Protein AF-A0A2G2VD76-F1 (afdb_monomer_lite)

Secondary structure (DSSP, 8-state):
--THHHHHHHHHHT--HHHHHHHHHHHHHHHHHHHHHHHHHHHHHHS-TT-HHHHHHHHHHHHHHHHHHHHHHHIIIIIHHHHTTSSSPPP--TTSHHHHHHHHHHHHHHHHHHHHHHHHHHHHHHHHHHHTTTS--HHHHHHTTT-EEEEEE---S---SHHHHHHEEEEEEEEE-S--SSPP---HHHHHHTT-EEEE-----HHHHHHHHHHHHHTT----EEEE-GGGHHHHHHHHHTT-SSSEEEE-HHHHS---

Radius of gyration: 26.1 Å; chains: 1; bounding box: 75×44×54 Å

pLDDT: mean 75.9, std 14.98, range [35.22, 96.19]

Organism: Capsicum baccatum (NCBI:txid33114)

InterPro domains:
  IPR013149 Alcohol dehydrogenase-like, C-terminal [PF00107] (139-217)
  IPR036291 NAD(P)-binding domain superfamily [SSF51735] (145-221)
  IPR047109 Cinnamyl alcohol dehydrogenase-like [PTHR42683] (135-256)

Foldseek 3Di:
DPPVVLVVLCVLQVDDSVVCVLLVLLVVLLVVLVVLLVVLVVVLVLPDPVPVVVSVVSVVLSVVLVVLSVVLVCLSPVVVVVLSDPPDDQDPDDPDNVVSVVVSSVVNNVSSVVSNVSSVVVVVVVVVVVVVVVPDDVVNLVSLFQPAQEDEDADQEDDACVSVLRNHHQQHEYEYAHHYPDDYDDDVPSCVVSVYYYYYDDDDDPVVVVVVVVVCVVVVPDADEDEDAPVCVVVVVVCVVVCNDRHYYDYPCVPHPDDD

Sequence (260 aa):
MKENGLKKLSELHSLQESELKFIIQPWEQIVECRRVLKWTYAYGFYLPEKEKAKKQFFEYLQGQAEADLERLHECAEKEFLDHLGFNKKLDYTEQGSYKNFVLFRIKLVGLTEVTGNYFDKITHSLFDLIEACLTIDDQVILAATSTLDGIIDTVSAEHPILPLFNILKPHGKLIMVGASAKPLELPVFPLLMGRKIMGGSIIGGMKETQEMLDFAAKHNITPEVEVISMDYVNTAMERLSKSDVKYRFVLDVGKTLKAN

Structure (mmCIF, N/CA/C/O backbone):
data_AF-A0A2G2VD76-F1
#
_entry.id   AF-A0A2G2VD76-F1
#
loop_
_atom_site.group_PDB
_atom_site.id
_atom_site.type_symbol
_atom_site.label_atom_id
_atom_site.label_alt_id
_atom_site.label_comp_id
_atom_site.label_asym_id
_atom_site.label_entity_id
_atom_site.label_seq_id
_atom_site.pdbx_PDB_ins_code
_atom_site.Cartn_x
_atom_site.Cartn_y
_atom_site.Cartn_z
_atom_site.occupancy
_atom_site.B_iso_or_equiv
_atom_site.auth_seq_id
_atom_site.auth_comp_id
_atom_site.auth_asym_id
_atom_site.auth_atom_id
_atom_site.pdbx_PDB_model_num
ATOM 1 N N . MET A 1 1 ? 19.181 7.467 -15.309 1.00 47.38 1 MET A N 1
ATOM 2 C CA . MET A 1 1 ? 19.697 7.782 -16.662 1.00 47.38 1 MET A CA 1
ATOM 3 C C . MET A 1 1 ? 19.297 6.649 -17.594 1.00 47.38 1 MET A C 1
ATOM 5 O O . MET A 1 1 ? 19.752 5.540 -17.381 1.00 47.38 1 MET A O 1
ATOM 9 N N . LYS A 1 2 ? 18.396 6.881 -18.557 1.00 43.88 2 LYS A N 1
ATOM 10 C CA . LYS A 1 2 ? 18.014 5.852 -19.549 1.00 43.88 2 LYS A CA 1
ATOM 11 C C . LYS A 1 2 ? 19.149 5.654 -20.568 1.00 43.88 2 LYS A C 1
ATOM 13 O O . LYS A 1 2 ? 19.911 6.594 -20.781 1.00 43.88 2 LYS A O 1
ATOM 18 N N . GLU A 1 3 ? 19.222 4.480 -21.199 1.00 51.38 3 GLU A N 1
ATOM 19 C CA . GLU A 1 3 ? 20.239 3.998 -22.169 1.00 51.38 3 GLU A CA 1
ATOM 20 C C . GLU A 1 3 ? 20.819 5.053 -23.138 1.00 51.38 3 GLU A C 1
ATOM 22 O O . GLU A 1 3 ? 22.002 5.013 -23.467 1.00 51.38 3 GLU A O 1
ATOM 27 N N . ASN A 1 4 ? 20.033 6.058 -23.536 1.00 50.75 4 ASN A N 1
ATOM 28 C CA . ASN A 1 4 ? 20.486 7.184 -24.363 1.00 50.75 4 ASN A CA 1
ATOM 29 C C . ASN A 1 4 ? 21.603 8.043 -23.731 1.00 50.75 4 ASN A C 1
ATOM 31 O O . ASN A 1 4 ? 22.384 8.654 -24.459 1.00 50.75 4 ASN A O 1
ATOM 35 N N . GLY A 1 5 ? 21.686 8.121 -22.399 1.00 54.38 5 GLY A N 1
ATOM 36 C CA . GLY A 1 5 ? 22.762 8.832 -21.697 1.00 54.38 5 GLY A CA 1
ATOM 37 C C . GLY A 1 5 ? 24.090 8.072 -21.731 1.00 54.38 5 GLY A C 1
ATOM 38 O O . GLY A 1 5 ? 25.140 8.683 -21.907 1.00 54.38 5 GLY A O 1
ATOM 39 N N . LEU A 1 6 ? 24.032 6.738 -21.643 1.00 56.97 6 LEU A N 1
ATOM 40 C CA . LEU A 1 6 ? 25.201 5.857 -21.739 1.00 56.97 6 LEU A CA 1
ATOM 41 C C . LEU A 1 6 ? 25.765 5.824 -23.156 1.00 56.97 6 LEU A C 1
ATOM 43 O O . LEU A 1 6 ? 26.978 5.882 -23.307 1.00 56.97 6 LEU A O 1
ATOM 47 N N . LYS A 1 7 ? 24.896 5.826 -24.176 1.00 57.69 7 LYS A N 1
ATOM 48 C CA . LYS A 1 7 ? 25.292 5.963 -25.587 1.00 57.69 7 LYS A CA 1
ATOM 49 C C . LYS A 1 7 ? 26.076 7.245 -25.840 1.00 57.69 7 LYS A C 1
ATOM 51 O O . LYS A 1 7 ? 27.191 7.187 -26.341 1.00 57.69 7 LYS A O 1
ATOM 56 N N . LYS A 1 8 ? 25.553 8.389 -25.384 1.00 57.72 8 LYS A N 1
ATOM 57 C CA . LYS A 1 8 ? 26.259 9.677 -25.484 1.00 57.72 8 LYS A CA 1
ATOM 58 C C . LYS A 1 8 ? 27.603 9.681 -24.753 1.00 57.72 8 LYS A C 1
ATOM 60 O O . LYS A 1 8 ? 28.553 10.247 -25.271 1.00 57.72 8 LYS A O 1
ATOM 65 N N . LEU A 1 9 ? 27.694 9.072 -23.569 1.00 58.25 9 LEU A N 1
ATOM 66 C CA . LEU A 1 9 ? 28.947 8.990 -22.804 1.00 58.25 9 LEU A CA 1
ATOM 67 C C . LEU A 1 9 ? 29.959 8.016 -23.433 1.00 58.25 9 LEU A C 1
ATOM 69 O O . LEU A 1 9 ? 31.152 8.307 -23.456 1.00 58.25 9 LEU A O 1
ATOM 73 N N . SER A 1 10 ? 29.493 6.895 -23.984 1.00 62.50 10 SER A N 1
ATOM 74 C CA . SER A 1 10 ? 30.312 5.927 -24.724 1.00 62.50 10 SER A CA 1
ATOM 75 C C . SER A 1 10 ? 30.893 6.554 -25.997 1.00 62.50 10 SER A C 1
ATOM 77 O O . SER A 1 10 ? 32.100 6.468 -26.227 1.00 62.50 10 SER A O 1
ATOM 79 N N . GLU A 1 11 ? 30.066 7.280 -26.758 1.00 61.59 11 GLU A N 1
ATOM 80 C CA . GLU A 1 11 ? 30.469 8.021 -27.961 1.00 61.59 11 GLU A CA 1
ATOM 81 C C . GLU A 1 11 ? 31.460 9.157 -27.653 1.00 61.59 11 GLU A C 1
ATOM 83 O O . GLU A 1 11 ? 32.409 9.362 -28.408 1.00 61.59 11 GLU A O 1
ATOM 88 N N . LEU A 1 12 ? 31.278 9.881 -26.541 1.00 57.12 12 LEU A N 1
ATOM 89 C CA . LEU A 1 12 ? 32.118 11.032 -26.181 1.00 57.12 12 LEU A CA 1
ATOM 90 C C . LEU A 1 12 ? 33.495 10.627 -25.617 1.00 57.12 12 LEU A C 1
ATOM 92 O O . LEU A 1 12 ? 34.452 11.388 -25.751 1.00 57.12 12 LEU A O 1
ATOM 96 N N . HIS A 1 13 ? 33.608 9.444 -24.998 1.00 56.50 13 HIS A N 1
ATOM 97 C CA . HIS A 1 13 ? 34.796 9.036 -24.231 1.00 56.50 13 HIS A CA 1
ATOM 98 C C . HIS A 1 13 ? 35.484 7.752 -24.725 1.00 56.50 13 HIS A C 1
ATOM 100 O O . HIS A 1 13 ? 36.475 7.340 -24.130 1.00 56.50 13 HIS A O 1
ATOM 106 N N . SER A 1 14 ? 35.021 7.142 -25.826 1.00 57.62 14 SER A N 1
ATOM 107 C CA . SER A 1 14 ? 35.607 5.916 -26.413 1.00 57.62 14 SER A CA 1
ATOM 108 C C . SER A 1 14 ? 35.665 4.710 -25.454 1.00 57.62 14 SER A C 1
ATOM 110 O O . SER A 1 14 ? 36.534 3.851 -25.585 1.00 57.62 14 SER A O 1
ATOM 112 N N . LEU A 1 15 ? 34.737 4.639 -24.493 1.00 61.47 15 LEU A N 1
ATOM 113 C CA . LEU A 1 15 ? 34.577 3.526 -23.545 1.00 61.47 15 LEU A CA 1
ATOM 114 C C . LEU A 1 15 ? 33.447 2.599 -24.011 1.00 61.47 15 LEU A C 1
ATOM 116 O O . LEU A 1 15 ? 32.449 3.081 -24.555 1.00 61.47 15 LEU A O 1
ATOM 120 N N . GLN A 1 16 ? 33.554 1.285 -23.785 1.00 61.50 16 GLN A N 1
ATOM 121 C CA . GLN A 1 16 ? 32.456 0.373 -24.133 1.00 61.50 16 GLN A CA 1
ATOM 122 C C . GLN A 1 16 ? 31.266 0.557 -23.180 1.00 61.50 16 GLN A C 1
ATOM 124 O O . GLN A 1 16 ? 31.436 0.713 -21.973 1.00 61.50 16 GLN A O 1
ATOM 129 N N . GLU A 1 17 ? 30.032 0.471 -23.693 1.00 59.41 17 GLU A N 1
ATOM 130 C CA . GLU A 1 17 ? 28.813 0.572 -22.868 1.00 59.41 17 GLU A CA 1
ATOM 131 C C . GLU A 1 17 ? 28.786 -0.439 -21.703 1.00 59.41 17 GLU A C 1
ATOM 133 O O . GLU A 1 17 ? 28.231 -0.155 -20.642 1.00 59.41 17 GLU A O 1
ATOM 138 N N . SER A 1 18 ? 29.416 -1.607 -21.873 1.00 62.72 18 SER A N 1
ATOM 139 C CA . SER A 1 18 ? 29.598 -2.634 -20.836 1.00 62.72 18 SER A CA 1
ATOM 140 C C . SER A 1 18 ? 30.407 -2.135 -19.635 1.00 62.72 18 SER A C 1
ATOM 142 O O . SER A 1 18 ? 30.108 -2.506 -18.499 1.00 62.72 18 SER A O 1
ATOM 144 N N . GLU A 1 19 ? 31.385 -1.261 -19.869 1.00 58.97 19 GLU A N 1
ATOM 145 C CA . GLU A 1 19 ? 32.256 -0.681 -18.848 1.00 58.97 19 GLU A CA 1
ATOM 146 C C . GLU A 1 19 ? 31.591 0.467 -18.095 1.00 58.97 19 GLU A C 1
ATOM 148 O O . GLU A 1 19 ? 32.062 0.813 -17.023 1.00 58.97 19 GLU A O 1
ATOM 153 N N . LEU A 1 20 ? 30.486 1.028 -18.597 1.00 62.84 20 LEU A N 1
ATOM 154 C CA . LEU A 1 20 ? 29.755 2.125 -17.951 1.00 62.84 20 LEU A CA 1
ATOM 155 C C . LEU A 1 20 ? 28.515 1.652 -17.172 1.00 62.84 20 LEU A C 1
ATOM 157 O O . LEU A 1 20 ? 27.912 2.423 -16.424 1.00 62.84 20 LEU A O 1
ATOM 161 N N . LYS A 1 21 ? 28.145 0.368 -17.279 1.00 67.25 21 LYS A N 1
ATOM 162 C CA . LYS A 1 21 ? 26.991 -0.202 -16.558 1.00 67.25 21 LYS A CA 1
ATOM 163 C C . LYS A 1 21 ? 27.102 -0.085 -15.037 1.00 67.25 21 LYS A C 1
ATOM 165 O O . LYS A 1 21 ? 26.078 0.075 -14.380 1.00 67.25 21 LYS A O 1
ATOM 170 N N . PHE A 1 22 ? 28.318 -0.099 -14.481 1.00 72.50 22 PHE A N 1
ATOM 171 C CA . PHE A 1 22 ? 28.526 0.030 -13.031 1.00 72.50 22 PHE A CA 1
ATOM 172 C C . PHE A 1 22 ? 28.106 1.397 -12.470 1.00 72.50 22 PHE A C 1
ATOM 174 O O . PHE A 1 22 ? 27.999 1.530 -11.260 1.00 72.50 22 PHE A O 1
ATOM 181 N N . ILE A 1 23 ? 27.879 2.401 -13.324 1.00 70.19 23 ILE A N 1
ATOM 182 C CA . ILE A 1 23 ? 27.462 3.752 -12.920 1.00 70.19 23 ILE A CA 1
ATOM 183 C C . ILE A 1 23 ? 25.939 3.828 -12.774 1.00 70.19 23 ILE A C 1
ATOM 185 O O . ILE A 1 23 ? 25.433 4.626 -11.995 1.00 70.19 23 ILE A O 1
ATOM 189 N N . ILE A 1 24 ? 25.189 2.972 -13.469 1.00 73.19 24 ILE A N 1
ATOM 190 C CA . ILE A 1 24 ? 23.720 2.985 -13.443 1.00 73.19 24 ILE A CA 1
ATOM 191 C C . ILE A 1 24 ? 23.203 2.605 -12.054 1.00 73.19 24 ILE A C 1
ATOM 193 O O . ILE A 1 24 ? 22.378 3.321 -11.491 1.00 73.19 24 ILE A O 1
ATOM 197 N N . GLN A 1 25 ? 23.741 1.519 -11.498 1.00 76.12 25 GLN A N 1
ATOM 198 C CA . GLN A 1 25 ? 23.319 0.959 -10.217 1.00 76.12 25 GLN A CA 1
ATOM 199 C C . GLN A 1 25 ? 23.453 1.961 -9.043 1.00 76.12 25 GLN A C 1
ATOM 201 O O . GLN A 1 25 ? 22.478 2.124 -8.316 1.00 76.12 25 GLN A O 1
ATOM 206 N N . PRO A 1 26 ? 24.569 2.702 -8.870 1.00 79.62 26 PRO A N 1
ATOM 207 C CA . PRO A 1 26 ? 24.669 3.784 -7.888 1.00 79.62 26 PRO A CA 1
ATOM 208 C C . PRO A 1 26 ? 23.583 4.857 -8.033 1.00 79.62 26 PRO A C 1
ATOM 210 O O . PRO A 1 26 ? 22.999 5.282 -7.041 1.00 79.62 26 PRO A O 1
ATOM 213 N N . TRP A 1 27 ? 23.276 5.291 -9.260 1.00 79.31 27 TRP A N 1
ATOM 214 C CA . TRP A 1 27 ? 22.249 6.312 -9.499 1.00 79.31 27 TRP A CA 1
ATOM 215 C C . TRP A 1 27 ? 20.834 5.801 -9.220 1.00 79.31 27 TRP A C 1
ATOM 217 O O . TRP A 1 27 ? 20.016 6.545 -8.679 1.00 79.31 27 TRP A O 1
ATOM 227 N N . GLU A 1 28 ? 20.537 4.549 -9.566 1.00 79.12 28 GLU A N 1
ATOM 228 C CA . GLU A 1 28 ? 19.278 3.891 -9.195 1.00 79.12 28 GLU A CA 1
ATOM 229 C C . GLU A 1 28 ? 19.158 3.772 -7.674 1.00 79.12 28 GLU A C 1
ATOM 231 O O . GLU A 1 28 ? 18.146 4.188 -7.110 1.00 79.12 28 GLU A O 1
ATOM 236 N N . GLN A 1 29 ? 20.229 3.339 -7.004 1.00 80.69 29 GLN A N 1
ATOM 237 C CA . GLN A 1 29 ? 20.286 3.261 -5.547 1.00 80.69 29 GLN A CA 1
ATOM 238 C C . GLN A 1 29 ? 20.058 4.631 -4.897 1.00 80.69 29 GLN A C 1
ATOM 240 O O . GLN A 1 29 ? 19.257 4.738 -3.973 1.00 80.69 29 GLN A O 1
ATOM 245 N N . ILE A 1 30 ? 20.687 5.701 -5.399 1.00 83.81 30 ILE A N 1
ATOM 246 C CA . ILE A 1 30 ? 20.471 7.067 -4.896 1.00 83.81 30 ILE A CA 1
ATOM 247 C C . ILE A 1 30 ? 18.995 7.459 -5.013 1.00 83.81 30 ILE A C 1
ATOM 249 O O . ILE A 1 30 ? 18.434 8.035 -4.079 1.00 83.81 30 ILE A O 1
ATOM 253 N N . VAL A 1 31 ? 18.351 7.167 -6.147 1.00 81.00 31 VAL A N 1
ATOM 254 C CA . VAL A 1 31 ? 16.931 7.486 -6.358 1.00 81.00 31 VAL A CA 1
ATOM 255 C C . VAL A 1 31 ? 16.048 6.739 -5.361 1.00 81.00 31 VAL A C 1
ATOM 257 O O . VAL A 1 31 ? 15.173 7.368 -4.758 1.00 81.00 31 VAL A O 1
ATOM 260 N N . GLU A 1 32 ? 16.288 5.446 -5.146 1.00 81.31 32 GLU A N 1
ATOM 261 C CA . GLU A 1 32 ? 15.524 4.653 -4.178 1.00 81.31 32 GLU A CA 1
ATOM 262 C C . GLU A 1 32 ? 15.770 5.115 -2.736 1.00 81.31 32 GLU A C 1
ATOM 264 O O . GLU A 1 32 ? 14.814 5.402 -2.014 1.00 81.31 32 GLU A O 1
ATOM 269 N N . CYS A 1 33 ? 17.020 5.352 -2.333 1.00 84.19 33 CYS A N 1
ATOM 270 C CA . CYS A 1 33 ? 17.347 5.912 -1.018 1.00 84.19 33 CYS A CA 1
ATOM 271 C C . CYS A 1 33 ? 16.676 7.282 -0.790 1.00 84.19 33 CYS A C 1
ATOM 273 O O . CYS A 1 33 ? 16.109 7.531 0.276 1.00 84.19 33 CYS A O 1
ATOM 275 N N . ARG A 1 34 ? 16.643 8.167 -1.803 1.00 86.75 34 ARG A N 1
ATOM 276 C CA . ARG A 1 34 ? 15.925 9.458 -1.721 1.00 86.75 34 ARG A CA 1
ATOM 277 C C . ARG A 1 34 ? 14.413 9.276 -1.581 1.00 86.75 34 ARG A C 1
ATOM 279 O O . ARG A 1 34 ? 13.765 10.123 -0.967 1.00 86.75 34 ARG A O 1
ATOM 286 N N . ARG A 1 35 ? 13.823 8.218 -2.148 1.00 81.38 35 ARG A N 1
ATOM 287 C CA . ARG A 1 35 ? 12.402 7.888 -1.931 1.00 81.38 35 ARG A CA 1
ATOM 288 C C . ARG A 1 35 ? 12.167 7.419 -0.502 1.00 81.38 35 ARG A C 1
ATOM 290 O O . ARG A 1 35 ? 11.251 7.936 0.129 1.00 81.38 35 ARG A O 1
ATOM 297 N N . VAL A 1 36 ? 13.003 6.521 0.015 1.00 82.56 36 VAL A N 1
ATOM 298 C CA . VAL A 1 36 ? 12.906 6.031 1.399 1.00 82.56 36 VAL A CA 1
ATOM 299 C C . VAL A 1 36 ? 13.030 7.186 2.395 1.00 82.56 36 VAL A C 1
ATOM 301 O O . VAL A 1 36 ? 12.171 7.315 3.262 1.00 82.56 36 VAL A O 1
ATOM 304 N N . LEU A 1 37 ? 13.995 8.100 2.217 1.00 83.44 37 LEU A N 1
ATOM 305 C CA . LEU A 1 37 ? 14.135 9.284 3.081 1.00 83.44 37 LEU A CA 1
ATOM 306 C C . LEU A 1 37 ? 12.867 10.143 3.139 1.00 83.44 37 LEU A C 1
ATOM 308 O O . LEU A 1 37 ? 12.494 10.640 4.197 1.00 83.44 37 LEU A O 1
ATOM 312 N N . LYS A 1 38 ? 12.147 10.318 2.024 1.00 82.00 38 LYS A N 1
ATOM 313 C CA . LYS A 1 38 ? 10.883 11.080 2.049 1.00 82.00 38 LYS A CA 1
ATOM 314 C C . LYS A 1 38 ? 9.870 10.461 3.013 1.00 82.00 38 LYS A C 1
ATOM 316 O O . LYS A 1 38 ? 9.163 11.191 3.706 1.00 82.00 38 LYS A O 1
ATOM 321 N N . TRP A 1 39 ? 9.831 9.133 3.086 1.00 77.69 39 TRP A N 1
ATOM 322 C CA . TRP A 1 39 ? 8.981 8.413 4.029 1.00 77.69 39 TRP A CA 1
ATOM 323 C C . TRP A 1 39 ? 9.513 8.483 5.464 1.00 77.69 39 TRP A C 1
ATOM 325 O O . TRP A 1 39 ? 8.707 8.608 6.386 1.00 77.69 39 TRP A O 1
ATOM 335 N N . THR A 1 40 ? 10.837 8.507 5.672 1.00 80.38 40 THR A N 1
ATOM 336 C CA . THR A 1 40 ? 11.416 8.702 7.014 1.00 80.38 40 THR A CA 1
ATOM 337 C C . THR A 1 40 ? 11.051 10.067 7.591 1.00 80.38 40 THR A C 1
ATOM 339 O O . THR A 1 40 ? 10.699 10.148 8.761 1.00 80.38 40 THR A O 1
ATOM 342 N N . TYR A 1 41 ? 11.033 11.130 6.783 1.00 77.81 41 TYR A N 1
ATOM 343 C CA . TYR A 1 41 ? 10.576 12.453 7.227 1.00 77.81 41 TYR A CA 1
ATOM 344 C C . TYR A 1 41 ? 9.111 12.464 7.662 1.00 77.81 41 TYR A C 1
ATOM 346 O O . TYR A 1 41 ? 8.782 13.044 8.698 1.00 77.81 41 TYR A O 1
ATOM 354 N N . ALA A 1 42 ? 8.235 11.811 6.893 1.00 73.81 42 ALA A N 1
ATOM 355 C CA . ALA A 1 42 ? 6.835 11.673 7.271 1.00 73.81 42 ALA A CA 1
ATOM 356 C C . ALA A 1 42 ? 6.712 10.923 8.608 1.00 73.81 42 ALA A C 1
ATOM 358 O O . ALA A 1 42 ? 6.062 11.410 9.526 1.00 73.81 42 ALA A O 1
ATOM 359 N N . TYR A 1 43 ? 7.406 9.795 8.759 1.00 74.69 43 TYR A N 1
ATOM 360 C CA . TYR A 1 43 ? 7.406 9.016 9.997 1.00 74.69 43 TYR A CA 1
ATOM 361 C C . TYR A 1 43 ? 7.978 9.796 11.200 1.00 74.69 43 TYR A C 1
ATOM 363 O O . TYR A 1 43 ? 7.365 9.828 12.266 1.00 74.69 43 TYR A O 1
ATOM 371 N N . GLY A 1 44 ? 9.102 10.496 11.015 1.00 75.31 44 GLY A N 1
ATOM 372 C CA . GLY A 1 44 ? 9.737 11.373 12.006 1.00 75.31 44 GLY A CA 1
ATOM 373 C C . GLY A 1 44 ? 8.825 12.486 12.514 1.00 75.31 44 GLY A C 1
ATOM 374 O O . GLY A 1 44 ? 8.816 12.795 13.706 1.00 75.31 44 GLY A O 1
ATOM 375 N N . PHE A 1 45 ? 8.016 13.060 11.622 1.00 74.12 45 PHE A N 1
ATOM 376 C CA . PHE A 1 45 ? 7.032 14.080 11.974 1.00 74.12 45 PHE A CA 1
ATOM 377 C C . PHE A 1 45 ? 5.903 13.529 12.860 1.00 74.12 45 PHE A C 1
ATOM 379 O O . PHE A 1 45 ? 5.445 14.224 13.766 1.00 74.12 45 PHE A O 1
ATOM 386 N N . TYR A 1 46 ? 5.482 12.281 12.636 1.00 63.50 46 TYR A N 1
ATOM 387 C CA . TYR A 1 46 ? 4.395 11.639 13.385 1.00 63.50 46 TYR A CA 1
ATOM 388 C C . TYR A 1 46 ? 4.846 10.915 14.667 1.00 63.50 46 TYR A C 1
ATOM 390 O O . TYR A 1 46 ? 4.000 10.417 15.411 1.00 63.50 46 TYR A O 1
ATOM 398 N N . LEU A 1 47 ? 6.149 10.877 14.967 1.00 68.75 47 LEU A N 1
ATOM 399 C CA . LEU A 1 47 ? 6.675 10.309 16.212 1.00 68.75 47 LEU A CA 1
ATOM 400 C C . LEU A 1 47 ? 6.182 11.115 17.439 1.00 68.75 47 LEU A C 1
ATOM 402 O O . LEU A 1 47 ? 6.420 12.326 17.509 1.00 68.75 47 LEU A O 1
ATOM 406 N N . PRO A 1 48 ? 5.532 10.477 18.437 1.00 68.12 48 PRO A N 1
ATOM 407 C CA . PRO A 1 48 ? 4.953 11.182 19.581 1.00 68.12 48 PRO A CA 1
ATOM 408 C C . PRO A 1 48 ? 5.992 11.953 20.411 1.00 68.12 48 PRO A C 1
ATOM 410 O O . PRO A 1 48 ? 7.009 11.396 20.819 1.00 68.12 48 PRO A O 1
ATOM 413 N N . GLU A 1 49 ? 5.704 13.208 20.778 1.00 65.56 49 GLU A N 1
ATOM 414 C CA . GLU A 1 49 ? 6.627 14.048 21.573 1.00 65.56 49 GLU A CA 1
ATOM 415 C C . GLU A 1 49 ? 6.948 13.487 22.968 1.00 65.56 49 GLU A C 1
ATOM 417 O O . GLU A 1 49 ? 7.994 13.787 23.546 1.00 65.56 49 GLU A O 1
ATOM 422 N N . LYS A 1 50 ? 6.062 12.639 23.501 1.00 63.44 50 LYS A N 1
ATOM 423 C CA . LYS A 1 50 ? 6.251 11.906 24.761 1.00 63.44 50 LYS A CA 1
ATOM 424 C C . LYS A 1 50 ? 7.403 10.890 24.702 1.00 63.44 50 LYS A C 1
ATOM 426 O O . LYS A 1 50 ? 7.980 10.572 25.736 1.00 63.44 50 LYS A O 1
ATOM 431 N N . GLU A 1 51 ? 7.791 10.432 23.510 1.00 62.41 51 GLU A N 1
ATOM 432 C CA . GLU A 1 51 ? 8.872 9.464 23.273 1.00 62.41 51 GLU A CA 1
ATOM 433 C C . GLU A 1 51 ? 10.169 10.166 22.820 1.00 62.41 51 GLU A C 1
ATOM 435 O O . GLU A 1 51 ? 10.792 9.784 21.827 1.00 62.41 51 GLU A O 1
ATOM 440 N N . LYS A 1 52 ? 10.606 11.199 23.560 1.00 68.06 52 LYS A N 1
ATOM 441 C CA . LYS A 1 52 ? 11.790 12.019 23.213 1.00 68.06 52 LYS A CA 1
ATOM 442 C C . LYS A 1 52 ? 13.032 11.204 22.845 1.00 68.06 52 LYS A C 1
ATOM 444 O O . LYS A 1 52 ? 13.682 11.529 21.859 1.00 68.06 52 LYS A O 1
ATOM 449 N N . ALA A 1 53 ? 13.344 10.148 23.598 1.00 59.56 53 ALA A N 1
ATOM 450 C CA . ALA A 1 53 ? 14.520 9.314 23.338 1.00 59.56 53 ALA A CA 1
ATOM 451 C C . ALA A 1 53 ? 14.433 8.576 21.990 1.00 59.56 53 ALA A C 1
ATOM 453 O O . ALA A 1 53 ? 15.419 8.491 21.262 1.00 59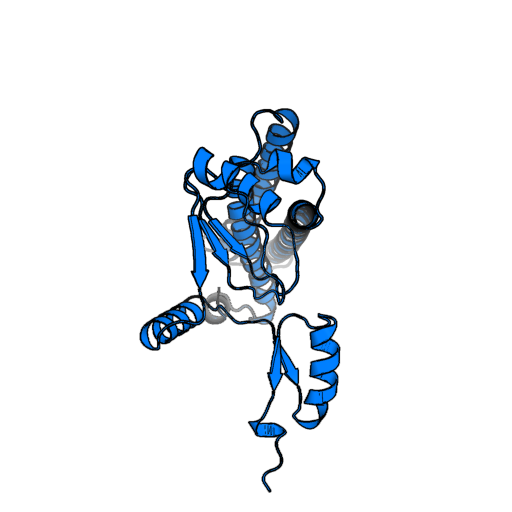.56 53 ALA A O 1
ATOM 454 N N . LYS A 1 54 ? 13.241 8.092 21.624 1.00 63.34 54 LYS A N 1
ATOM 455 C CA . LYS A 1 54 ? 12.998 7.400 20.353 1.00 63.34 54 LYS A CA 1
ATOM 456 C C . LYS A 1 54 ? 13.028 8.368 19.177 1.00 63.34 54 LYS A C 1
ATOM 458 O O . LYS A 1 54 ? 13.615 8.045 18.152 1.00 63.34 54 LYS A O 1
ATOM 463 N N . LYS A 1 55 ? 12.460 9.566 19.344 1.00 72.06 55 LYS A N 1
ATOM 464 C CA . LYS A 1 55 ? 12.531 10.636 18.342 1.00 72.06 55 LYS A CA 1
ATOM 465 C C . LYS A 1 55 ? 13.975 11.082 18.095 1.00 72.06 55 LYS A C 1
ATOM 467 O O . LYS A 1 55 ? 14.399 11.120 16.950 1.00 72.06 55 LYS A O 1
ATOM 472 N N . GLN A 1 56 ? 14.752 11.312 19.155 1.00 70.94 56 GLN A N 1
ATOM 473 C CA . GLN A 1 56 ? 16.174 11.666 19.044 1.00 70.94 56 GLN A CA 1
ATOM 474 C C . GLN A 1 56 ? 17.002 10.562 18.375 1.00 70.94 56 GLN A C 1
ATOM 476 O O . GLN A 1 56 ? 17.851 10.847 17.536 1.00 70.94 56 GLN A O 1
ATOM 481 N N . PHE A 1 57 ? 16.749 9.298 18.724 1.00 70.12 57 PHE A N 1
ATOM 482 C CA . PHE A 1 57 ? 17.420 8.166 18.089 1.00 70.12 57 PHE A CA 1
ATOM 483 C C . PHE A 1 57 ? 17.040 8.026 16.608 1.00 70.12 57 PHE A C 1
ATOM 485 O O . PHE A 1 57 ? 17.903 7.780 15.770 1.00 70.12 57 PHE A O 1
ATOM 492 N N . PHE A 1 58 ? 15.766 8.237 16.273 1.00 76.31 58 PHE A N 1
ATOM 493 C CA . PHE A 1 58 ? 15.291 8.228 14.894 1.00 76.31 58 PHE A CA 1
ATOM 494 C C . PHE A 1 58 ? 15.906 9.361 14.062 1.00 76.31 58 PHE A C 1
ATOM 496 O O . PHE A 1 58 ? 16.435 9.100 12.987 1.00 76.31 58 PHE A O 1
ATOM 503 N N . GLU A 1 59 ? 15.899 10.596 14.571 1.00 79.75 59 GLU A N 1
ATOM 504 C CA . GLU A 1 59 ? 16.531 11.754 13.922 1.00 79.75 59 GLU A CA 1
ATOM 505 C C . GLU A 1 59 ? 18.038 11.526 13.718 1.00 79.75 59 GLU A C 1
ATOM 507 O O . GLU A 1 59 ? 18.585 11.887 12.677 1.00 79.75 59 GLU A O 1
ATOM 512 N N . TYR A 1 60 ? 18.707 10.859 14.666 1.00 79.88 60 TYR A N 1
ATOM 513 C CA . TYR A 1 60 ? 20.106 10.455 14.516 1.00 79.88 60 TYR A CA 1
ATOM 514 C C . TYR A 1 60 ? 20.308 9.455 13.366 1.00 79.88 60 TYR A C 1
ATOM 516 O O . TYR A 1 60 ? 21.184 9.665 12.528 1.00 79.88 60 TYR A O 1
ATOM 524 N N . LEU A 1 61 ? 19.498 8.391 13.293 1.00 75.88 61 LEU A N 1
ATOM 525 C CA . LEU A 1 61 ? 19.568 7.406 12.204 1.00 75.88 61 LEU A CA 1
ATOM 526 C C . LEU A 1 61 ? 19.235 8.030 10.844 1.00 75.88 61 LEU A C 1
ATOM 528 O O . LEU A 1 61 ? 19.906 7.752 9.853 1.00 75.88 61 LEU A O 1
ATOM 532 N N . GLN A 1 62 ? 18.239 8.914 10.803 1.00 82.62 62 GLN A N 1
ATOM 533 C CA . GLN A 1 62 ? 17.886 9.665 9.606 1.00 82.62 62 GLN A CA 1
ATOM 534 C C . GLN A 1 62 ? 19.046 10.555 9.140 1.00 82.62 62 GLN A C 1
ATOM 536 O O . GLN A 1 62 ? 19.389 10.545 7.959 1.00 82.62 62 GLN A O 1
ATOM 541 N N . GLY A 1 63 ? 19.701 11.263 10.064 1.00 84.62 63 GLY A N 1
ATOM 542 C CA . GLY A 1 63 ? 20.874 12.079 9.750 1.00 84.62 63 GLY A CA 1
ATOM 543 C C . GLY A 1 63 ? 22.058 11.258 9.226 1.00 84.62 63 GLY A C 1
ATOM 544 O O . GLY A 1 63 ? 22.757 11.706 8.318 1.00 84.62 63 GLY A O 1
ATOM 545 N N . GLN A 1 64 ? 22.269 10.040 9.740 1.00 81.62 64 GLN A N 1
ATOM 546 C CA . GLN A 1 64 ? 23.274 9.115 9.194 1.00 81.62 64 GLN A CA 1
ATOM 547 C C . GLN A 1 64 ? 22.906 8.658 7.775 1.00 81.62 64 GLN A C 1
ATOM 549 O O . GLN A 1 64 ? 23.750 8.709 6.882 1.00 81.62 64 GLN A O 1
ATOM 554 N N . ALA A 1 65 ? 21.638 8.300 7.543 1.00 84.06 65 ALA A N 1
ATOM 555 C CA . ALA A 1 65 ? 21.140 7.899 6.226 1.00 84.06 65 ALA A CA 1
ATOM 556 C C . ALA A 1 65 ? 21.348 9.000 5.173 1.00 84.06 65 ALA A C 1
ATOM 558 O O . ALA A 1 65 ? 21.755 8.725 4.045 1.00 84.06 65 ALA A O 1
ATOM 559 N N . GLU A 1 66 ? 21.096 10.254 5.545 1.00 87.94 66 GLU A N 1
ATOM 560 C CA . GLU A 1 66 ? 21.315 11.419 4.686 1.00 87.94 66 GLU A CA 1
ATOM 561 C C . GLU A 1 66 ? 22.788 11.661 4.393 1.00 87.94 66 GLU A C 1
ATOM 563 O O . GLU A 1 66 ? 23.149 11.870 3.236 1.00 87.94 66 GLU A O 1
ATOM 568 N N . ALA A 1 67 ? 23.640 11.597 5.416 1.00 87.75 67 ALA A N 1
ATOM 569 C CA . ALA A 1 67 ? 25.074 11.783 5.247 1.00 87.75 67 ALA A CA 1
ATOM 570 C C . ALA A 1 67 ? 25.679 10.715 4.322 1.00 87.75 67 ALA A C 1
ATOM 572 O O . ALA A 1 67 ? 26.474 11.042 3.439 1.00 87.75 67 ALA A O 1
ATOM 573 N N . ASP A 1 68 ? 25.287 9.451 4.485 1.00 84.06 68 ASP A N 1
ATOM 574 C CA . ASP A 1 68 ? 25.788 8.349 3.660 1.00 84.06 68 ASP A CA 1
ATOM 575 C C . ASP A 1 68 ? 25.232 8.384 2.231 1.00 84.06 68 ASP A C 1
ATOM 577 O O . ASP A 1 68 ? 25.952 8.086 1.273 1.00 84.06 68 ASP A O 1
ATOM 581 N N . LEU A 1 69 ? 23.983 8.822 2.057 1.00 88.75 69 LEU A N 1
ATOM 582 C CA . LEU A 1 69 ? 23.414 9.057 0.734 1.00 88.75 69 LEU A CA 1
ATOM 583 C C . LEU A 1 69 ? 24.100 10.217 0.011 1.00 88.75 69 LEU A C 1
ATOM 585 O O . LEU A 1 69 ? 24.373 10.112 -1.185 1.00 88.75 69 LEU A O 1
ATOM 589 N N . GLU A 1 70 ? 24.392 11.311 0.712 1.00 90.12 70 GLU A N 1
ATOM 590 C CA . GLU A 1 70 ? 25.043 12.463 0.096 1.00 90.12 70 GLU A CA 1
ATOM 591 C C . GLU A 1 70 ? 26.500 12.147 -0.260 1.00 90.12 70 GLU A C 1
ATOM 593 O O . GLU A 1 70 ? 26.941 12.502 -1.345 1.00 90.12 70 GLU A O 1
ATOM 598 N N . ARG A 1 71 ? 27.213 11.356 0.554 1.00 87.19 71 ARG A N 1
ATOM 599 C CA . ARG A 1 71 ? 28.541 10.820 0.193 1.00 87.19 71 ARG A CA 1
ATOM 600 C C . ARG A 1 71 ? 28.504 9.969 -1.075 1.00 87.19 71 ARG A C 1
ATOM 602 O O . ARG A 1 71 ? 29.384 10.102 -1.926 1.00 87.19 71 ARG A O 1
ATOM 609 N N . LEU A 1 72 ? 27.505 9.093 -1.206 1.00 85.88 72 LEU A N 1
ATOM 610 C CA . LEU A 1 72 ? 27.316 8.293 -2.416 1.00 85.88 72 LEU A CA 1
ATOM 611 C C . LEU A 1 72 ? 27.009 9.191 -3.621 1.00 85.88 72 LEU A C 1
ATOM 613 O O . LEU A 1 72 ? 27.579 8.990 -4.690 1.00 85.88 72 LEU A O 1
ATOM 617 N N . HIS A 1 73 ? 26.154 10.197 -3.443 1.00 86.38 73 HIS A N 1
ATOM 618 C CA . HIS A 1 73 ? 25.793 11.140 -4.495 1.00 86.38 73 HIS A CA 1
ATOM 619 C C . HIS A 1 73 ? 26.980 11.999 -4.945 1.00 86.38 73 HIS A C 1
ATOM 621 O O . HIS A 1 73 ? 27.237 12.092 -6.141 1.00 86.38 73 HIS A O 1
ATOM 627 N N . GLU A 1 74 ? 27.761 12.546 -4.014 1.00 84.69 74 GLU A N 1
ATOM 628 C CA . GLU A 1 74 ? 28.968 13.311 -4.330 1.00 84.69 74 GLU A CA 1
ATOM 629 C C . GLU A 1 74 ? 30.012 12.457 -5.058 1.00 84.69 74 GLU A C 1
ATOM 631 O O . GLU A 1 74 ? 30.620 12.927 -6.021 1.00 84.69 74 GLU A O 1
ATOM 636 N N . CYS A 1 75 ? 30.188 11.194 -4.659 1.00 81.38 75 CYS A N 1
ATOM 637 C CA . CYS A 1 75 ? 31.067 10.263 -5.366 1.00 81.38 75 CYS A CA 1
ATOM 638 C C . CYS A 1 75 ? 30.530 9.944 -6.776 1.00 81.38 75 CYS A C 1
ATOM 640 O O . CYS A 1 75 ? 31.285 9.957 -7.746 1.00 81.38 75 CYS A O 1
ATOM 642 N N . ALA A 1 76 ? 29.221 9.723 -6.921 1.00 79.19 76 ALA A N 1
ATOM 643 C CA . ALA A 1 76 ? 28.587 9.418 -8.204 1.00 79.19 76 ALA A CA 1
ATOM 644 C C . ALA A 1 76 ? 28.524 10.615 -9.172 1.00 79.19 76 ALA A C 1
ATOM 646 O O . ALA A 1 76 ? 28.467 10.407 -10.384 1.00 79.19 76 ALA A O 1
ATOM 647 N N . GLU A 1 77 ? 28.516 11.847 -8.658 1.00 78.06 77 GLU A N 1
ATOM 648 C CA . GLU A 1 77 ? 28.400 13.075 -9.447 1.00 78.06 77 GLU A CA 1
ATOM 649 C C . GLU A 1 77 ? 29.755 13.768 -9.636 1.00 78.06 77 GLU A C 1
ATOM 651 O O . GLU A 1 77 ? 30.242 13.868 -10.760 1.00 78.06 77 GLU A O 1
ATOM 656 N N . LYS A 1 78 ? 30.395 14.228 -8.556 1.00 70.38 78 LYS A N 1
ATOM 657 C CA . LYS A 1 78 ? 31.600 15.071 -8.631 1.00 70.38 78 LYS A CA 1
ATOM 658 C C . LYS A 1 78 ? 32.832 14.261 -9.021 1.00 70.38 78 LYS A C 1
ATOM 660 O O . LYS A 1 78 ? 33.515 14.606 -9.980 1.00 70.38 78 LYS A O 1
ATOM 665 N N . GLU A 1 79 ? 33.077 13.145 -8.335 1.00 67.56 79 GLU A N 1
ATOM 666 C CA . GLU A 1 79 ? 34.256 12.312 -8.619 1.00 67.56 79 GLU A CA 1
ATOM 667 C C . GLU A 1 79 ? 34.143 11.618 -9.984 1.00 67.56 79 GLU A C 1
ATOM 669 O O . GLU A 1 79 ? 35.150 11.428 -10.666 1.00 67.56 79 GLU A O 1
ATOM 674 N N . PHE A 1 80 ? 32.922 11.302 -10.423 1.00 67.62 80 PHE A N 1
ATOM 675 C CA . PHE A 1 80 ? 32.664 10.783 -11.764 1.00 67.62 80 PHE A CA 1
ATOM 676 C C . PHE A 1 80 ? 32.977 11.813 -12.863 1.00 67.62 80 PHE A C 1
ATOM 678 O O . PHE A 1 80 ? 33.644 11.484 -13.846 1.00 67.62 80 PHE A O 1
ATOM 685 N N . LEU A 1 81 ? 32.552 13.070 -12.684 1.00 61.66 81 LEU A N 1
ATOM 686 C CA . LEU A 1 81 ? 32.843 14.167 -13.615 1.00 61.66 81 LEU A CA 1
ATOM 687 C C . LEU A 1 81 ? 34.343 14.496 -13.682 1.00 61.66 81 LEU A C 1
ATOM 689 O O . LEU A 1 81 ? 34.860 14.772 -14.768 1.00 61.66 81 LEU A O 1
ATOM 693 N N . ASP A 1 82 ? 35.055 14.394 -12.559 1.00 63.97 82 ASP A N 1
ATOM 694 C CA . ASP A 1 82 ? 36.508 14.584 -12.504 1.00 63.97 82 ASP A CA 1
ATOM 695 C C . ASP A 1 82 ? 37.268 13.493 -13.282 1.00 63.97 82 ASP A C 1
ATOM 697 O O . ASP A 1 82 ? 38.268 13.785 -13.943 1.00 63.97 82 ASP A O 1
ATOM 701 N N . HIS A 1 83 ? 36.768 12.250 -13.279 1.00 60.12 83 HIS A N 1
ATOM 702 C CA . HIS A 1 83 ? 37.364 11.134 -14.029 1.00 60.12 83 HIS A CA 1
ATOM 703 C C . HIS A 1 83 ? 37.017 11.140 -15.529 1.00 60.12 83 HIS A C 1
ATOM 705 O O . HIS A 1 83 ? 37.781 10.589 -16.322 1.00 60.12 83 HIS A O 1
ATOM 711 N N . LEU A 1 84 ? 35.920 11.788 -15.942 1.00 56.53 84 LEU A N 1
ATOM 712 C CA . LEU A 1 84 ? 35.551 11.969 -17.357 1.00 56.53 84 LEU A CA 1
ATOM 713 C C . LEU A 1 84 ? 36.323 13.101 -18.064 1.00 56.53 84 LEU A C 1
ATOM 715 O O . LEU A 1 84 ? 36.264 13.213 -19.288 1.00 56.53 84 LEU A O 1
ATOM 719 N N . GLY A 1 85 ? 37.100 13.901 -17.328 1.00 52.91 85 GLY A N 1
ATOM 720 C CA . GLY A 1 85 ? 38.135 14.754 -17.912 1.00 52.91 85 GLY A CA 1
ATOM 721 C C . GLY A 1 85 ? 37.642 16.056 -18.548 1.00 52.91 85 GLY A C 1
ATOM 722 O O . GLY A 1 85 ? 38.006 16.355 -19.683 1.00 52.91 85 GLY A O 1
ATOM 723 N N . PHE A 1 86 ? 36.933 16.907 -17.800 1.00 49.12 86 PHE A N 1
ATOM 724 C CA . PHE A 1 86 ? 36.773 18.316 -18.204 1.00 49.12 86 PHE A CA 1
ATOM 725 C C . PHE A 1 86 ? 38.046 19.167 -18.010 1.00 49.12 86 PHE A C 1
ATOM 727 O O . PHE A 1 86 ? 38.096 20.280 -18.522 1.00 49.12 86 PHE A O 1
ATOM 734 N N . ASN A 1 87 ? 39.092 18.664 -17.328 1.00 45.97 87 ASN A N 1
ATOM 735 C CA . ASN A 1 87 ? 40.303 19.457 -17.048 1.00 45.97 87 ASN A CA 1
ATOM 736 C C . ASN A 1 87 ? 41.671 18.793 -17.297 1.00 45.97 87 ASN A C 1
ATOM 738 O O . ASN A 1 87 ? 42.692 19.422 -17.017 1.00 45.97 87 ASN A O 1
ATOM 742 N N . LYS A 1 88 ? 41.760 17.581 -17.865 1.00 47.03 88 LYS A N 1
ATOM 743 C CA . LYS A 1 88 ? 43.027 17.065 -18.429 1.00 47.03 88 LYS A CA 1
ATOM 744 C C . LYS A 1 88 ? 42.799 15.822 -19.288 1.00 47.03 88 LYS A C 1
ATOM 746 O O . LYS A 1 88 ? 42.015 14.951 -18.935 1.00 47.03 88 LYS A O 1
ATOM 751 N N . LYS A 1 89 ? 43.516 15.763 -20.412 1.00 42.16 89 LYS A N 1
ATOM 752 C CA . LYS A 1 89 ? 43.556 14.645 -21.365 1.00 42.16 89 LYS A CA 1
ATOM 753 C C . LYS A 1 89 ? 43.916 13.348 -20.618 1.00 42.16 89 LYS A C 1
ATOM 755 O O . LYS A 1 89 ? 44.959 13.316 -19.969 1.00 42.16 89 LYS A O 1
ATOM 760 N N . LEU A 1 90 ? 43.065 12.320 -20.689 1.00 49.25 90 LEU A N 1
ATOM 761 C CA . LEU A 1 90 ? 43.337 10.991 -20.123 1.00 49.25 90 LEU A CA 1
ATOM 762 C C . LEU A 1 90 ? 44.592 10.398 -20.789 1.00 49.25 90 LEU A C 1
ATOM 764 O O . LEU A 1 90 ? 44.633 10.228 -22.008 1.00 49.25 90 LEU A O 1
ATOM 768 N N . ASP A 1 91 ? 45.624 10.142 -19.986 1.00 47.16 91 ASP A N 1
ATOM 769 C CA . ASP A 1 91 ? 46.882 9.513 -20.396 1.00 47.16 91 ASP A CA 1
ATOM 770 C C . ASP A 1 91 ? 46.796 8.006 -20.100 1.00 47.16 91 ASP A C 1
ATOM 772 O O . ASP A 1 91 ? 46.612 7.602 -18.950 1.00 47.16 91 ASP A O 1
ATOM 776 N N . TYR A 1 92 ? 46.886 7.174 -21.142 1.00 49.50 92 TYR A N 1
ATOM 777 C CA . TYR A 1 92 ? 46.725 5.713 -21.088 1.00 49.50 92 TYR A CA 1
ATOM 778 C C . TYR A 1 92 ? 48.015 4.970 -20.668 1.00 49.50 92 TYR A C 1
ATOM 780 O O . TYR A 1 92 ? 48.220 3.817 -21.040 1.00 49.50 92 TYR A O 1
ATOM 788 N N . THR A 1 93 ? 48.909 5.610 -19.910 1.00 50.62 93 THR A N 1
ATOM 789 C CA . THR A 1 93 ? 50.135 4.987 -19.378 1.00 50.62 93 THR A CA 1
ATOM 790 C C . THR A 1 93 ? 49.925 4.364 -17.983 1.00 50.62 93 THR A C 1
ATOM 792 O O . THR A 1 93 ? 49.161 4.861 -17.152 1.00 50.62 93 THR A O 1
ATOM 795 N N . GLU A 1 94 ? 50.611 3.243 -17.711 1.00 50.19 94 GLU A N 1
ATOM 796 C CA . GLU A 1 94 ? 50.373 2.307 -16.588 1.00 50.19 94 GLU A CA 1
ATOM 797 C C . GLU A 1 94 ? 50.531 2.861 -15.150 1.00 50.19 94 GLU A C 1
ATOM 799 O O . GLU A 1 94 ? 50.249 2.140 -14.194 1.00 50.19 94 GLU A O 1
ATOM 804 N N . GLN A 1 95 ? 50.949 4.112 -14.928 1.00 50.62 95 GLN A N 1
ATOM 805 C CA . GLN A 1 95 ? 51.359 4.568 -13.585 1.00 50.62 95 GLN A CA 1
ATOM 806 C C . GLN A 1 95 ? 50.438 5.572 -12.868 1.00 50.62 95 GLN A C 1
ATOM 808 O O . GLN A 1 95 ? 50.752 5.952 -11.742 1.00 50.62 95 GLN A O 1
ATOM 813 N N . GLY A 1 96 ? 49.267 5.945 -13.405 1.00 54.69 96 GLY A N 1
ATOM 814 C CA . GLY A 1 96 ? 48.377 6.858 -12.660 1.00 54.69 96 GLY A CA 1
ATOM 815 C C . GLY A 1 96 ? 46.891 6.827 -13.007 1.00 54.69 96 GLY A C 1
ATOM 816 O O . GLY A 1 96 ? 46.064 6.646 -12.117 1.00 54.69 96 GLY A O 1
ATOM 817 N N . SER A 1 97 ? 46.524 6.991 -14.280 1.00 55.62 97 SER A N 1
ATOM 818 C CA . SER A 1 97 ? 45.134 7.312 -14.646 1.00 55.62 97 SER A CA 1
ATOM 819 C C . SER A 1 97 ? 44.170 6.118 -14.541 1.00 55.62 97 SER A C 1
ATOM 821 O O . SER A 1 97 ? 43.118 6.231 -13.914 1.00 55.62 97 SER A O 1
ATOM 823 N N . TYR A 1 98 ? 44.562 4.936 -15.035 1.00 61.81 98 TYR A N 1
ATOM 824 C CA . TYR A 1 98 ? 43.737 3.720 -14.938 1.00 61.81 98 TYR A CA 1
ATOM 825 C C . TYR A 1 98 ? 43.614 3.201 -13.497 1.00 61.81 98 TYR A C 1
ATOM 827 O O . TYR A 1 98 ? 42.536 2.807 -13.060 1.00 61.81 98 TYR A O 1
ATOM 835 N N . LYS A 1 99 ? 44.699 3.262 -12.711 1.00 65.12 99 LYS A N 1
ATOM 836 C CA . LYS A 1 99 ? 44.681 2.873 -11.291 1.00 65.12 99 LYS A CA 1
ATOM 837 C C . LYS A 1 99 ? 43.726 3.755 -10.478 1.00 65.12 99 LYS A C 1
ATOM 839 O O . LYS A 1 99 ? 43.002 3.232 -9.636 1.00 65.12 99 LYS A O 1
ATOM 844 N N . ASN A 1 100 ? 43.679 5.057 -10.766 1.00 65.06 100 ASN A N 1
ATOM 845 C CA . ASN A 1 100 ? 42.733 5.982 -10.139 1.00 65.06 100 ASN A CA 1
ATOM 846 C C . ASN A 1 100 ? 41.282 5.666 -10.525 1.00 65.06 100 ASN A C 1
ATOM 848 O O . ASN A 1 100 ? 40.426 5.613 -9.648 1.00 65.06 100 ASN A O 1
ATOM 852 N N . PHE A 1 101 ? 41.024 5.339 -11.795 1.00 67.19 101 PHE A N 1
ATOM 853 C CA . PHE A 1 101 ? 39.699 4.908 -12.249 1.00 67.19 101 PHE A CA 1
ATOM 854 C C . PHE A 1 101 ? 39.241 3.593 -11.593 1.00 67.19 101 PHE A C 1
ATOM 856 O O . PHE A 1 101 ? 38.092 3.471 -11.168 1.00 67.19 101 PHE A O 1
ATOM 863 N N . VAL A 1 102 ? 40.141 2.616 -11.441 1.00 69.81 102 VAL A N 1
ATOM 864 C CA . VAL A 1 102 ? 39.846 1.357 -10.734 1.00 69.81 102 VAL A CA 1
ATOM 865 C C . VAL A 1 102 ? 39.563 1.609 -9.249 1.00 69.81 102 VAL A C 1
ATOM 867 O O . VAL A 1 102 ? 38.609 1.047 -8.711 1.00 69.81 102 VAL A O 1
ATOM 870 N N . LEU A 1 103 ? 40.333 2.481 -8.589 1.00 72.62 103 LEU A N 1
ATOM 871 C CA . LEU A 1 103 ? 40.088 2.878 -7.197 1.00 72.62 103 LEU A CA 1
ATOM 872 C C . LEU A 1 103 ? 38.745 3.599 -7.033 1.00 72.62 103 LEU A C 1
ATOM 874 O O . LEU A 1 103 ? 38.000 3.289 -6.104 1.00 72.62 103 LEU A O 1
ATOM 878 N N . PHE A 1 104 ? 38.412 4.507 -7.951 1.00 78.19 104 PHE A N 1
ATOM 879 C CA . PHE A 1 104 ? 37.110 5.168 -8.010 1.00 78.19 104 PHE A CA 1
ATOM 880 C C . PHE A 1 104 ? 35.974 4.152 -8.154 1.00 78.19 104 PHE A C 1
ATOM 882 O O . PHE A 1 104 ? 35.017 4.185 -7.385 1.00 78.19 104 PHE A O 1
ATOM 889 N N . ARG A 1 105 ? 36.103 3.191 -9.076 1.00 77.06 105 ARG A N 1
ATOM 890 C CA . ARG A 1 105 ? 35.102 2.136 -9.272 1.00 77.06 105 ARG A CA 1
ATOM 891 C C . ARG A 1 105 ? 34.890 1.306 -8.005 1.00 77.06 105 ARG A C 1
ATOM 893 O O . ARG A 1 105 ? 33.746 1.071 -7.630 1.00 77.06 105 ARG A O 1
ATOM 900 N N . ILE A 1 106 ? 35.967 0.881 -7.338 1.00 79.19 106 ILE A N 1
ATOM 901 C CA . ILE A 1 106 ? 35.883 0.123 -6.077 1.00 79.19 106 ILE A CA 1
ATOM 902 C C . ILE A 1 106 ? 35.186 0.957 -4.997 1.00 79.19 106 ILE A C 1
ATOM 904 O O . ILE A 1 106 ? 34.302 0.453 -4.308 1.00 79.19 106 ILE A O 1
ATOM 908 N N . LYS A 1 107 ? 35.543 2.240 -4.881 1.00 82.62 107 LYS A N 1
ATOM 909 C CA . LYS A 1 107 ? 34.937 3.167 -3.922 1.00 82.62 107 LYS A CA 1
ATOM 910 C C . LYS A 1 107 ? 33.444 3.374 -4.186 1.00 82.62 107 LYS A C 1
ATOM 912 O O . LYS A 1 107 ? 32.656 3.275 -3.252 1.00 82.62 107 LYS A O 1
ATOM 917 N N . LEU A 1 108 ? 33.052 3.618 -5.437 1.00 80.88 108 LEU A N 1
ATOM 918 C CA . LEU A 1 108 ? 31.660 3.855 -5.819 1.00 80.88 108 LEU A CA 1
ATOM 919 C C . LEU A 1 108 ? 30.792 2.617 -5.572 1.00 80.88 108 LEU A C 1
ATOM 921 O O . LEU A 1 108 ? 29.711 2.728 -4.999 1.00 80.88 108 LEU A O 1
ATOM 925 N N . VAL A 1 109 ? 31.280 1.433 -5.955 1.00 81.88 109 VAL A N 1
ATOM 926 C CA . VAL A 1 109 ? 30.576 0.164 -5.711 1.00 81.88 109 VAL A CA 1
ATOM 927 C C . VAL A 1 109 ? 30.463 -0.110 -4.210 1.00 81.88 109 VAL A C 1
ATOM 929 O O . VAL A 1 109 ? 29.370 -0.407 -3.738 1.00 81.88 109 VAL A O 1
ATOM 932 N N . GLY A 1 110 ? 31.548 0.072 -3.451 1.00 84.38 110 GLY A N 1
ATOM 933 C CA . GLY A 1 110 ? 31.539 -0.119 -2.000 1.00 84.38 110 GLY A CA 1
ATOM 934 C C . GLY A 1 110 ? 30.576 0.829 -1.279 1.00 84.38 110 GLY A C 1
ATOM 935 O O . GLY A 1 110 ? 29.810 0.389 -0.428 1.00 84.38 110 GLY A O 1
ATOM 936 N N . LEU A 1 111 ? 30.551 2.114 -1.651 1.00 83.38 111 LEU A N 1
ATOM 937 C CA . LEU A 1 111 ? 29.582 3.074 -1.110 1.00 83.38 111 LEU A CA 1
ATOM 938 C C . LEU A 1 111 ? 28.147 2.703 -1.490 1.00 83.38 111 LEU A C 1
ATOM 940 O O . LEU A 1 111 ? 27.257 2.793 -0.654 1.00 83.38 111 LEU A O 1
ATOM 944 N N . THR A 1 112 ? 27.921 2.246 -2.722 1.00 84.75 112 THR A N 1
ATOM 945 C CA . THR A 1 112 ? 26.588 1.819 -3.176 1.00 84.75 112 THR A CA 1
ATOM 946 C C . THR A 1 112 ? 26.073 0.650 -2.342 1.00 84.75 112 THR A C 1
ATOM 948 O O . THR A 1 112 ? 24.927 0.673 -1.902 1.00 84.75 112 THR A O 1
ATOM 951 N N . GLU A 1 113 ? 26.922 -0.344 -2.079 1.00 85.44 113 GLU A N 1
ATOM 952 C CA . GLU A 1 113 ? 26.570 -1.513 -1.273 1.00 85.44 113 GLU A CA 1
ATOM 953 C C . GLU A 1 113 ? 26.322 -1.147 0.197 1.00 85.44 113 GLU A C 1
ATOM 955 O O . GLU A 1 113 ? 25.328 -1.574 0.782 1.00 85.44 113 GLU A O 1
ATOM 960 N N . VAL A 1 114 ? 27.187 -0.325 0.799 1.00 84.62 114 VAL A N 1
ATOM 961 C CA . VAL A 1 114 ? 27.025 0.110 2.196 1.00 84.62 114 VAL A CA 1
ATOM 962 C C . VAL A 1 114 ? 25.753 0.940 2.367 1.00 84.62 114 VAL A C 1
ATOM 964 O O . VAL A 1 114 ? 24.956 0.645 3.259 1.00 84.62 114 VAL A O 1
ATOM 967 N N . THR A 1 115 ? 25.530 1.929 1.498 1.00 83.12 115 THR A N 1
ATOM 968 C CA . THR A 1 115 ? 24.330 2.772 1.536 1.00 83.12 115 THR A CA 1
ATOM 969 C C . THR A 1 115 ? 23.079 1.939 1.265 1.00 83.12 115 THR A C 1
ATOM 971 O O . THR A 1 115 ? 22.106 2.069 2.001 1.00 83.12 115 THR A O 1
ATOM 974 N N . GLY A 1 116 ? 23.103 1.028 0.287 1.00 83.00 116 GLY A N 1
ATOM 975 C CA . GLY A 1 116 ? 21.986 0.116 0.024 1.00 83.00 116 GLY A CA 1
ATOM 976 C C . GLY A 1 116 ? 21.634 -0.742 1.236 1.00 83.00 116 GLY A C 1
ATOM 977 O O . GLY A 1 116 ? 20.514 -0.671 1.731 1.00 83.00 116 GLY A O 1
ATOM 978 N N . ASN A 1 117 ? 22.618 -1.438 1.811 1.00 84.56 117 ASN A N 1
ATOM 979 C CA . ASN A 1 117 ? 22.423 -2.280 2.994 1.00 84.56 117 ASN A CA 1
ATOM 980 C C . ASN A 1 117 ? 21.912 -1.497 4.216 1.00 84.56 117 ASN A C 1
ATOM 982 O O . ASN A 1 117 ? 21.151 -2.029 5.029 1.00 84.56 117 ASN A O 1
ATOM 986 N N . TYR A 1 118 ? 22.356 -0.250 4.393 1.00 82.25 118 TYR A N 1
ATOM 987 C CA . TYR A 1 118 ? 21.890 0.606 5.483 1.00 82.25 118 TYR A CA 1
ATOM 988 C C . TYR A 1 118 ? 20.422 1.003 5.293 1.00 82.25 118 TYR A C 1
ATOM 990 O O . TYR A 1 118 ? 19.616 0.874 6.219 1.00 82.25 118 TYR A O 1
ATOM 998 N N . PHE A 1 119 ? 20.059 1.414 4.077 1.00 83.81 119 PHE A N 1
ATOM 999 C CA . PHE A 1 119 ? 18.685 1.750 3.728 1.00 83.81 119 PHE A CA 1
ATOM 1000 C C . PHE A 1 119 ? 17.760 0.535 3.778 1.00 83.81 119 PHE A C 1
ATOM 1002 O O . PHE A 1 119 ? 16.664 0.664 4.311 1.00 83.81 119 PHE A O 1
ATOM 1009 N N . ASP A 1 120 ? 18.193 -0.648 3.349 1.00 81.12 120 ASP A N 1
ATOM 1010 C CA . ASP A 1 120 ? 17.399 -1.879 3.451 1.00 81.12 120 ASP A CA 1
ATOM 1011 C C . ASP A 1 120 ? 17.086 -2.227 4.908 1.00 81.12 120 ASP A C 1
ATOM 1013 O O . ASP A 1 120 ? 15.943 -2.532 5.241 1.00 81.12 120 ASP A O 1
ATOM 1017 N N . LYS A 1 121 ? 18.061 -2.089 5.816 1.00 79.50 121 LYS A N 1
ATOM 1018 C CA . LYS A 1 121 ? 17.838 -2.289 7.259 1.00 79.50 121 LYS A CA 1
ATOM 1019 C C . LYS A 1 121 ? 16.858 -1.277 7.847 1.00 79.50 121 LYS A C 1
ATOM 1021 O O . LYS A 1 121 ? 16.020 -1.657 8.666 1.00 79.50 121 LYS A O 1
ATOM 1026 N N . ILE A 1 122 ? 16.945 -0.008 7.443 1.00 74.38 122 ILE A N 1
ATOM 1027 C CA . ILE A 1 122 ? 15.983 1.031 7.845 1.00 74.38 122 ILE A CA 1
ATOM 1028 C C . ILE A 1 122 ? 14.594 0.711 7.294 1.00 74.38 122 ILE A C 1
ATOM 1030 O O . ILE A 1 122 ? 13.611 0.833 8.017 1.00 74.38 122 ILE A O 1
ATOM 1034 N N . THR A 1 123 ? 14.515 0.276 6.039 1.00 72.88 123 THR A N 1
ATOM 1035 C CA . THR A 1 123 ? 13.257 -0.033 5.356 1.00 72.88 123 THR A CA 1
ATOM 1036 C C . THR A 1 123 ? 12.590 -1.239 5.998 1.00 72.88 123 THR A C 1
ATOM 1038 O O . THR A 1 123 ? 11.418 -1.147 6.329 1.00 72.88 123 THR A O 1
ATOM 1041 N N . HIS A 1 124 ? 13.338 -2.305 6.290 1.00 71.25 124 HIS A N 1
ATOM 1042 C CA . HIS A 1 124 ? 12.852 -3.442 7.072 1.00 71.25 124 HIS A CA 1
ATOM 1043 C C . HIS A 1 124 ? 12.421 -3.030 8.477 1.00 71.25 124 HIS A C 1
ATOM 1045 O O . HIS A 1 124 ? 11.317 -3.353 8.873 1.00 71.25 124 HIS A O 1
ATOM 1051 N N . SER A 1 125 ? 13.213 -2.231 9.195 1.00 63.12 125 SER A N 1
ATOM 1052 C CA . SER A 1 125 ? 12.826 -1.771 10.537 1.00 63.12 125 SER A CA 1
ATOM 1053 C C . SER A 1 125 ? 11.568 -0.894 10.519 1.00 63.12 125 SER A C 1
ATOM 1055 O O . SER A 1 125 ? 10.776 -0.940 11.452 1.00 63.12 125 SER A O 1
ATOM 1057 N N . LEU A 1 126 ? 11.370 -0.084 9.473 1.00 60.91 126 LEU A N 1
ATOM 1058 C CA . LEU A 1 126 ? 10.150 0.700 9.263 1.00 60.91 126 LEU A CA 1
ATOM 1059 C C . LEU A 1 126 ? 8.974 -0.196 8.874 1.00 60.91 126 LEU A C 1
ATOM 1061 O O . LEU A 1 126 ? 7.882 0.002 9.394 1.00 60.91 126 LEU A O 1
ATOM 1065 N N . PHE A 1 127 ? 9.193 -1.170 7.991 1.00 57.12 127 PHE A N 1
ATOM 1066 C CA . PHE A 1 127 ? 8.180 -2.139 7.583 1.00 57.12 127 PHE A CA 1
ATOM 1067 C C . PHE A 1 127 ? 7.742 -3.009 8.749 1.00 57.12 127 PHE A C 1
ATOM 1069 O O . PHE A 1 127 ? 6.548 -3.097 8.965 1.00 57.12 127 PHE A O 1
ATOM 1076 N N . ASP A 1 128 ? 8.659 -3.543 9.552 1.00 52.22 128 ASP A N 1
ATOM 1077 C CA . ASP A 1 128 ? 8.355 -4.330 10.750 1.00 52.22 128 ASP A CA 1
ATOM 1078 C C . ASP A 1 128 ? 7.545 -3.504 11.759 1.00 52.22 128 ASP A C 1
ATOM 1080 O O . ASP A 1 128 ? 6.671 -4.022 12.443 1.00 52.22 128 ASP A O 1
ATOM 1084 N N . LEU A 1 129 ? 7.790 -2.194 11.837 1.00 47.94 129 LEU A N 1
ATOM 1085 C CA . LEU A 1 129 ? 7.071 -1.284 12.728 1.00 47.94 129 LEU A CA 1
ATOM 1086 C C . LEU A 1 129 ? 5.686 -0.902 12.171 1.00 47.94 129 LEU A C 1
ATOM 1088 O O . LEU A 1 129 ? 4.752 -0.686 12.941 1.00 47.94 129 LEU A O 1
ATOM 1092 N N . ILE A 1 130 ? 5.529 -0.879 10.844 1.00 46.94 130 ILE A N 1
ATOM 1093 C CA . ILE A 1 130 ? 4.244 -0.741 10.139 1.00 46.94 130 ILE A CA 1
ATOM 1094 C C . ILE A 1 130 ? 3.453 -2.063 10.162 1.00 46.94 130 ILE A C 1
ATOM 1096 O O . ILE A 1 130 ? 2.237 -2.049 10.318 1.00 46.94 130 ILE A O 1
ATOM 1100 N N . GLU A 1 131 ? 4.111 -3.213 10.065 1.00 38.62 131 GLU A N 1
ATOM 1101 C CA . GLU A 1 131 ? 3.516 -4.549 10.135 1.00 38.62 131 GLU A CA 1
ATOM 1102 C C . GLU A 1 131 ? 3.130 -4.889 11.578 1.00 38.62 131 GLU A C 1
ATOM 1104 O O . GLU A 1 131 ? 2.046 -5.417 11.816 1.00 38.62 131 GLU A O 1
ATOM 1109 N N . ALA A 1 132 ? 3.906 -4.424 12.561 1.00 35.25 132 ALA A N 1
ATOM 1110 C CA . ALA A 1 132 ? 3.489 -4.378 13.960 1.00 35.25 132 ALA A CA 1
ATOM 1111 C C . ALA A 1 132 ? 2.261 -3.473 14.186 1.00 35.25 132 ALA A C 1
ATOM 1113 O O . ALA A 1 132 ? 1.536 -3.676 15.154 1.00 35.25 132 ALA A O 1
ATOM 1114 N N . CYS A 1 133 ? 1.977 -2.504 13.300 1.00 37.19 133 CYS A N 1
ATOM 1115 C CA . CYS A 1 133 ? 0.699 -1.777 13.305 1.00 37.19 133 CYS A CA 1
ATOM 1116 C C . CYS A 1 133 ? -0.454 -2.585 12.678 1.00 37.19 133 CYS A C 1
ATOM 1118 O O . CYS A 1 133 ? -1.615 -2.253 12.920 1.00 37.19 133 CYS A O 1
ATOM 1120 N N . LEU A 1 134 ? -0.164 -3.625 11.887 1.00 40.25 134 LEU A N 1
ATOM 1121 C CA . LEU A 1 134 ? -1.150 -4.543 11.298 1.00 40.25 134 LEU A CA 1
ATOM 1122 C C . LEU A 1 134 ? -1.456 -5.734 12.221 1.00 40.25 134 LEU A C 1
ATOM 1124 O O . LEU A 1 134 ? -2.570 -6.260 12.189 1.00 40.25 134 LEU A O 1
ATOM 1128 N N . THR A 1 135 ? -0.527 -6.126 13.097 1.00 35.22 135 THR A N 1
ATOM 1129 C CA . THR A 1 135 ? -0.811 -7.031 14.217 1.00 35.22 135 THR A CA 1
ATOM 1130 C C . THR A 1 135 ? -1.344 -6.231 15.398 1.00 35.22 135 THR A C 1
ATOM 1132 O O . THR A 1 135 ? -0.607 -5.508 16.053 1.00 35.22 135 THR A O 1
ATOM 1135 N N . ILE A 1 136 ? -2.645 -6.353 15.644 1.00 43.91 136 ILE A N 1
ATOM 1136 C CA . ILE A 1 136 ? -3.400 -5.742 16.743 1.00 43.91 136 ILE A CA 1
ATOM 1137 C C . ILE A 1 136 ? -2.670 -5.957 18.085 1.00 43.91 136 ILE A C 1
ATOM 1139 O O . ILE A 1 136 ? -2.826 -6.994 18.722 1.00 43.91 136 ILE A O 1
ATOM 1143 N N . ASP A 1 137 ? -1.880 -4.971 18.507 1.00 43.12 137 ASP A N 1
ATOM 1144 C CA . ASP A 1 137 ? -1.356 -4.839 19.865 1.00 43.12 137 ASP A CA 1
ATOM 1145 C C . ASP A 1 137 ? -1.968 -3.562 20.453 1.00 43.12 137 ASP A C 1
ATOM 1147 O O . ASP A 1 137 ? -1.866 -2.472 19.872 1.00 43.12 137 ASP A O 1
ATOM 1151 N N . ASP A 1 138 ? -2.661 -3.690 21.585 1.00 45.84 138 ASP A N 1
ATOM 1152 C CA . ASP A 1 138 ? -3.449 -2.617 22.205 1.00 45.84 138 ASP A CA 1
ATOM 1153 C C . ASP A 1 138 ? -2.610 -1.345 22.442 1.00 45.84 138 ASP A C 1
ATOM 1155 O O . ASP A 1 138 ? -3.128 -0.224 22.419 1.00 45.84 138 ASP A O 1
ATOM 1159 N N . GLN A 1 139 ? -1.288 -1.493 22.590 1.00 46.06 139 GLN A N 1
ATOM 1160 C CA . GLN A 1 139 ? -0.349 -0.385 22.771 1.00 46.06 139 GLN A CA 1
ATOM 1161 C C . GLN A 1 139 ? -0.161 0.480 21.514 1.00 46.06 139 GLN A C 1
ATOM 1163 O O . GLN A 1 139 ? -0.009 1.701 21.633 1.00 46.06 139 GLN A O 1
ATOM 1168 N N . VAL A 1 140 ? -0.218 -0.106 20.314 1.00 48.44 140 VAL A N 1
ATOM 1169 C CA . VAL A 1 140 ? -0.067 0.626 19.044 1.00 48.44 140 VAL A CA 1
ATOM 1170 C C . VAL A 1 140 ? -1.347 1.390 18.704 1.00 48.44 140 VAL A C 1
ATOM 1172 O O . VAL A 1 140 ? -1.278 2.547 18.290 1.00 48.44 140 VAL A O 1
ATOM 1175 N N . ILE A 1 141 ? -2.519 0.810 18.980 1.00 47.41 141 ILE A N 1
ATOM 1176 C CA . ILE A 1 141 ? -3.823 1.483 18.819 1.00 47.41 141 ILE A CA 1
ATOM 1177 C C . ILE A 1 141 ? -3.918 2.707 19.749 1.00 47.41 141 ILE A C 1
ATOM 1179 O O . ILE A 1 141 ? -4.381 3.779 19.345 1.00 47.41 141 ILE A O 1
ATOM 1183 N N . LEU A 1 142 ? -3.404 2.591 20.978 1.00 47.03 142 LEU A N 1
ATOM 1184 C CA . LEU A 1 142 ? -3.283 3.708 21.922 1.00 47.03 142 LEU A CA 1
ATOM 1185 C C . LEU A 1 142 ? -2.297 4.788 21.442 1.00 47.03 142 LEU A C 1
ATOM 1187 O O . LEU A 1 142 ? -2.556 5.979 21.623 1.00 47.03 142 LEU A O 1
ATOM 1191 N N . ALA A 1 143 ? -1.184 4.407 20.809 1.00 51.97 143 ALA A N 1
ATOM 1192 C CA . ALA A 1 143 ? -0.206 5.355 20.269 1.00 51.97 143 ALA A CA 1
ATOM 1193 C C . ALA A 1 143 ? -0.688 6.065 18.988 1.00 51.97 143 ALA A C 1
ATOM 1195 O O . ALA A 1 143 ? -0.407 7.250 18.815 1.00 51.97 143 ALA A O 1
ATOM 1196 N N . ALA A 1 144 ? -1.453 5.376 18.138 1.00 56.62 144 ALA A N 1
ATOM 1197 C CA . ALA A 1 144 ? -1.997 5.892 16.881 1.00 56.62 144 ALA A CA 1
ATOM 1198 C C . ALA A 1 144 ? -3.343 6.627 17.040 1.00 56.62 144 ALA A C 1
ATOM 1200 O O . ALA A 1 144 ? -3.947 7.037 16.045 1.00 56.62 144 ALA A O 1
ATOM 1201 N N . THR A 1 145 ? -3.828 6.812 18.274 1.00 67.88 145 THR A N 1
ATOM 1202 C CA . THR A 1 145 ? -5.108 7.479 18.551 1.00 67.88 145 THR A CA 1
ATOM 1203 C C . THR A 1 145 ? -5.133 8.890 17.951 1.00 67.88 145 THR A C 1
ATOM 1205 O O . THR A 1 145 ? -4.279 9.720 18.251 1.00 67.88 145 THR A O 1
ATOM 1208 N N . SER A 1 146 ? -6.153 9.188 17.142 1.00 70.75 146 SER A N 1
ATOM 1209 C CA . SER A 1 146 ? -6.352 10.491 16.488 1.00 70.75 146 SER A CA 1
ATOM 1210 C C . SER A 1 146 ? -5.199 10.975 15.595 1.00 70.75 146 SER A C 1
ATOM 1212 O O . SER A 1 146 ? -4.876 12.161 15.588 1.00 70.75 146 SER A O 1
ATOM 1214 N N . THR A 1 147 ? -4.604 10.083 14.804 1.00 74.56 147 THR A N 1
ATOM 1215 C CA . THR A 1 147 ? -3.492 10.410 13.890 1.00 74.56 147 THR A CA 1
ATOM 1216 C C . THR A 1 147 ? -3.880 10.406 12.410 1.00 74.56 147 THR A C 1
ATOM 1218 O O . THR A 1 147 ? -3.300 11.163 11.631 1.00 74.56 147 THR A O 1
ATOM 1221 N N . LEU A 1 148 ? -4.892 9.631 12.012 1.00 77.75 148 LEU A N 1
ATOM 1222 C CA . LEU A 1 148 ? -5.260 9.458 10.604 1.00 77.75 148 LEU A CA 1
ATOM 1223 C C . LEU A 1 148 ? -6.403 10.384 10.176 1.00 77.75 148 LEU A C 1
ATOM 1225 O O . LEU A 1 148 ? -7.428 10.476 10.849 1.00 77.75 148 LEU A O 1
ATOM 1229 N N . ASP A 1 149 ? -6.255 11.045 9.028 1.00 80.50 149 ASP A N 1
ATOM 1230 C CA . ASP A 1 149 ? -7.316 11.868 8.424 1.00 80.50 149 ASP A CA 1
ATOM 1231 C C . ASP A 1 149 ? -8.379 11.010 7.714 1.00 80.50 149 ASP A C 1
ATOM 1233 O O . ASP A 1 149 ? -9.546 11.397 7.611 1.00 80.50 149 ASP A O 1
ATOM 1237 N N . GLY A 1 150 ? -8.003 9.815 7.257 1.00 80.38 150 GLY A N 1
ATOM 1238 C CA . GLY A 1 150 ? -8.933 8.864 6.671 1.00 80.38 150 GLY A CA 1
ATOM 1239 C C . GLY A 1 150 ? -8.390 7.443 6.615 1.00 80.38 150 GLY A C 1
ATOM 1240 O O . GLY A 1 150 ? -7.182 7.228 6.657 1.00 80.38 150 GLY A O 1
ATOM 1241 N N . ILE A 1 151 ? -9.307 6.483 6.537 1.00 84.75 151 ILE A N 1
ATOM 1242 C CA . ILE A 1 151 ? -9.043 5.046 6.444 1.00 84.75 151 ILE A CA 1
ATOM 1243 C C . ILE A 1 151 ? -9.899 4.486 5.310 1.00 84.75 151 ILE A C 1
ATOM 1245 O O . ILE A 1 151 ? -11.089 4.799 5.226 1.00 84.75 151 ILE A O 1
ATOM 1249 N N . ILE A 1 152 ? -9.296 3.652 4.463 1.00 86.25 152 ILE A N 1
ATOM 1250 C CA . ILE A 1 152 ? -10.005 2.838 3.472 1.00 86.25 152 ILE A CA 1
ATOM 1251 C C . ILE A 1 152 ? -10.012 1.408 3.998 1.00 86.25 152 ILE A C 1
ATOM 1253 O O . ILE A 1 152 ? -8.974 0.749 4.029 1.00 86.25 152 ILE A O 1
ATOM 1257 N N . ASP A 1 153 ? -11.176 0.948 4.433 1.00 84.50 153 ASP A N 1
ATOM 1258 C CA . ASP A 1 153 ? -11.349 -0.388 4.981 1.00 84.50 153 ASP A CA 1
ATOM 1259 C C . ASP A 1 153 ? -11.764 -1.370 3.880 1.00 84.50 153 ASP A C 1
ATOM 1261 O O . ASP A 1 153 ? -12.846 -1.263 3.297 1.00 84.50 153 ASP A O 1
ATOM 1265 N N . THR A 1 154 ? -10.871 -2.320 3.597 1.00 85.25 154 THR A N 1
ATOM 1266 C CA . THR A 1 154 ? -11.004 -3.344 2.548 1.00 85.25 154 THR A CA 1
ATOM 1267 C C . THR A 1 154 ? -11.337 -4.733 3.101 1.00 85.25 154 THR A C 1
ATOM 1269 O O . THR A 1 154 ? -11.431 -5.699 2.337 1.00 85.25 154 THR A O 1
ATOM 1272 N N . VAL A 1 155 ? -11.534 -4.866 4.416 1.00 82.25 155 VAL A N 1
ATOM 1273 C CA . VAL A 1 155 ? -11.730 -6.164 5.065 1.00 82.25 155 VAL A CA 1
ATOM 1274 C C . VAL A 1 155 ? -13.086 -6.749 4.661 1.00 82.25 155 VAL A C 1
ATOM 1276 O O . VAL A 1 155 ? -14.143 -6.165 4.885 1.00 82.25 155 VAL A O 1
ATOM 1279 N N . SER A 1 156 ? -13.060 -7.936 4.053 1.00 78.56 156 SER A N 1
ATOM 1280 C CA . SER A 1 156 ? -14.259 -8.649 3.569 1.00 78.56 156 SER A CA 1
ATOM 1281 C C . SER A 1 156 ? -14.805 -9.667 4.585 1.00 78.56 156 SER A C 1
ATOM 1283 O O . SER A 1 156 ? -15.482 -10.628 4.229 1.00 78.56 156 SER A O 1
ATOM 1285 N N . ALA A 1 157 ? -14.468 -9.479 5.861 1.00 79.06 157 ALA A N 1
ATOM 1286 C CA . ALA A 1 157 ? -14.839 -10.336 6.979 1.00 79.06 157 ALA A CA 1
ATOM 1287 C C . ALA A 1 157 ? -15.293 -9.493 8.180 1.00 79.06 157 ALA A C 1
ATOM 1289 O O . ALA A 1 157 ? -15.089 -8.276 8.231 1.00 79.06 157 ALA A O 1
ATOM 1290 N N . GLU A 1 158 ? -15.901 -10.157 9.158 1.00 76.44 158 GLU A N 1
ATOM 1291 C CA . GLU A 1 158 ? -16.273 -9.536 10.427 1.00 76.44 158 GLU A CA 1
ATOM 1292 C C . GLU A 1 158 ? -15.027 -9.057 11.169 1.00 76.44 158 GLU A C 1
ATOM 1294 O O . GLU A 1 158 ? -14.103 -9.831 11.420 1.00 76.44 158 GLU A O 1
ATOM 1299 N N . HIS A 1 159 ? -15.012 -7.780 11.536 1.00 77.00 159 HIS A N 1
ATOM 1300 C CA . HIS A 1 159 ? -13.941 -7.194 12.327 1.00 77.00 159 HIS A CA 1
ATOM 1301 C C . HIS A 1 159 ? -14.470 -5.983 13.121 1.00 77.00 159 HIS A C 1
ATOM 1303 O O . HIS A 1 159 ? -15.446 -5.345 12.713 1.00 77.00 159 HIS A O 1
ATOM 1309 N N . PRO A 1 160 ? -13.872 -5.662 14.281 1.00 77.31 160 PRO A N 1
ATOM 1310 C CA . PRO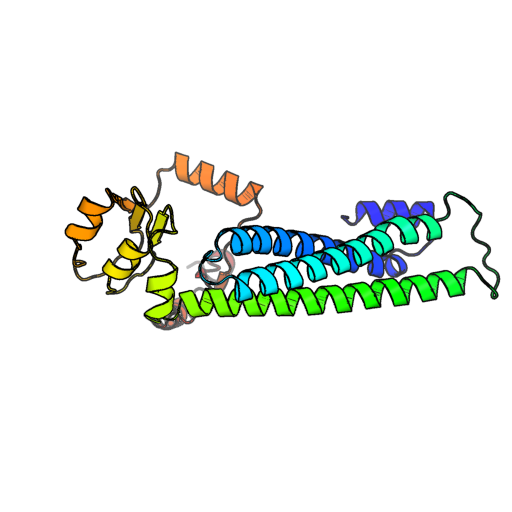 A 1 160 ? -14.308 -4.539 15.098 1.00 77.31 160 PRO A CA 1
ATOM 1311 C C . PRO A 1 160 ? -13.886 -3.205 14.473 1.00 77.31 160 PRO A C 1
ATOM 1313 O O . PRO A 1 160 ? -12.713 -2.977 14.187 1.00 77.31 160 PRO A O 1
ATOM 1316 N N . ILE A 1 161 ? -14.835 -2.279 14.345 1.00 83.81 161 ILE A N 1
ATOM 1317 C CA . ILE A 1 161 ? -14.595 -0.940 13.775 1.00 83.81 161 ILE A CA 1
ATOM 1318 C C . ILE A 1 161 ? -14.235 0.120 14.825 1.00 83.81 161 ILE A C 1
ATOM 1320 O O . ILE A 1 161 ? -13.725 1.187 14.488 1.00 83.81 161 ILE A O 1
ATOM 1324 N N . LEU A 1 162 ? -14.461 -0.156 16.115 1.00 80.81 162 LEU A N 1
ATOM 1325 C CA . LEU A 1 162 ? -14.111 0.756 17.211 1.00 80.81 162 LEU A CA 1
ATOM 1326 C C . LEU A 1 162 ? -12.616 1.143 17.234 1.00 80.81 162 LEU A C 1
ATOM 1328 O O . LEU A 1 162 ? -12.335 2.339 17.349 1.00 80.81 162 LEU A O 1
ATOM 1332 N N . PRO A 1 163 ? -11.658 0.211 17.062 1.00 80.62 163 PRO A N 1
ATOM 1333 C CA . PRO A 1 163 ? -10.242 0.563 16.950 1.00 80.62 163 PRO A CA 1
ATOM 1334 C C . PRO A 1 163 ? -9.952 1.539 15.803 1.00 80.62 163 PRO A C 1
ATOM 1336 O O . PRO A 1 163 ? -9.213 2.505 15.993 1.00 80.62 163 PRO A O 1
ATOM 1339 N N . LEU A 1 164 ? -10.602 1.352 14.647 1.00 81.12 164 LEU A N 1
ATOM 1340 C CA . LEU A 1 164 ? -10.450 2.220 13.473 1.00 81.12 164 LEU A CA 1
ATOM 1341 C C . LEU A 1 164 ? -10.947 3.639 13.759 1.00 81.12 164 LEU A C 1
ATOM 1343 O O . LEU A 1 164 ? -10.312 4.629 13.395 1.00 81.12 164 LEU A O 1
ATOM 1347 N N . PHE A 1 165 ? -12.062 3.758 14.481 1.00 78.38 165 PHE A N 1
ATOM 1348 C CA . PHE A 1 165 ? -12.535 5.059 14.928 1.00 78.38 165 PHE A CA 1
ATOM 1349 C C . PHE A 1 165 ? -11.573 5.720 15.903 1.00 78.38 165 PHE A C 1
ATOM 1351 O O . PHE A 1 165 ? -11.434 6.934 15.832 1.00 78.38 165 PHE A O 1
ATOM 1358 N N . ASN A 1 166 ? -10.907 4.993 16.795 1.00 78.38 166 ASN A N 1
ATOM 1359 C CA . ASN A 1 166 ? -10.011 5.607 17.779 1.00 78.38 166 ASN A CA 1
ATOM 1360 C C . ASN A 1 166 ? -8.764 6.220 17.130 1.00 78.38 166 ASN A C 1
ATOM 1362 O O . ASN A 1 166 ? -8.349 7.317 17.512 1.00 78.38 166 ASN A O 1
ATOM 1366 N N . ILE A 1 167 ? -8.217 5.577 16.100 1.00 80.94 167 ILE A N 1
ATOM 1367 C CA . ILE A 1 167 ? -7.032 6.071 15.386 1.00 80.94 167 ILE A CA 1
ATOM 1368 C C . ILE A 1 167 ? -7.332 7.238 14.427 1.00 80.94 167 ILE A C 1
ATOM 1370 O O . ILE A 1 167 ? -6.435 8.013 14.094 1.00 80.94 167 ILE A O 1
ATOM 1374 N N . LEU A 1 168 ? -8.595 7.438 14.035 1.00 77.94 168 LEU A N 1
ATOM 1375 C CA . LEU A 1 168 ? -9.008 8.593 13.232 1.00 77.94 168 LEU A CA 1
ATOM 1376 C C . LEU A 1 168 ? -8.968 9.898 14.031 1.00 77.94 168 LEU A C 1
ATOM 1378 O O . LEU A 1 168 ? -9.470 9.969 15.155 1.00 77.94 168 LEU A O 1
ATOM 1382 N N . LYS A 1 169 ? -8.449 10.963 13.420 1.00 84.25 169 LYS A N 1
ATOM 1383 C CA . LYS A 1 169 ? -8.534 12.343 13.919 1.00 84.25 169 LYS A CA 1
ATOM 1384 C C . LYS A 1 169 ? -9.989 12.802 14.085 1.00 84.25 169 LYS A C 1
ATOM 1386 O O . LYS A 1 169 ? -10.906 12.211 13.497 1.00 84.25 169 LYS A O 1
ATOM 1391 N N . PRO A 1 170 ? -10.240 13.885 14.844 1.00 85.94 170 PRO A N 1
ATOM 1392 C CA . PRO A 1 170 ? -11.494 14.615 14.723 1.00 85.94 170 PRO A CA 1
ATOM 1393 C C . PRO A 1 170 ? -11.751 14.983 13.254 1.00 85.94 170 PRO A C 1
ATOM 1395 O O . PRO A 1 170 ? -10.827 15.396 12.561 1.00 85.94 170 PRO A O 1
ATOM 1398 N N . HIS A 1 171 ? -12.982 14.814 12.775 1.00 88.69 171 HIS A N 1
ATOM 1399 C CA . HIS A 1 171 ? -13.373 14.953 11.364 1.00 88.69 171 HIS A CA 1
ATOM 1400 C C . HIS A 1 171 ? -12.777 13.920 10.392 1.00 88.69 171 HIS A C 1
ATOM 1402 O O . HIS A 1 171 ? -12.951 14.052 9.178 1.00 88.69 171 HIS A O 1
ATOM 1408 N N . GLY A 1 172 ? -12.124 12.876 10.909 1.00 85.44 172 GLY A N 1
ATOM 1409 C CA . GLY A 1 172 ? -11.587 11.788 10.103 1.00 85.44 172 GLY A CA 1
ATOM 1410 C C . GLY A 1 172 ? -12.675 10.979 9.388 1.00 85.44 172 GLY A C 1
ATOM 1411 O O . GLY A 1 172 ? -13.818 10.891 9.855 1.00 85.44 172 GLY A O 1
ATOM 1412 N N . LYS A 1 173 ? -12.313 10.391 8.244 1.00 88.19 173 LYS A N 1
ATOM 1413 C CA . LYS A 1 173 ? -13.235 9.654 7.363 1.00 88.19 173 LYS A CA 1
ATOM 1414 C C . LYS A 1 173 ? -12.893 8.167 7.315 1.00 88.19 173 LYS A C 1
ATOM 1416 O O . LYS A 1 173 ? -11.821 7.801 6.847 1.00 88.19 173 LYS A O 1
ATOM 1421 N N . LEU A 1 174 ? -13.818 7.314 7.733 1.00 87.69 174 LEU A N 1
ATOM 1422 C CA . LEU A 1 174 ? -13.754 5.871 7.516 1.00 87.69 174 LEU A CA 1
ATOM 1423 C C . LEU A 1 174 ? -14.576 5.518 6.273 1.00 87.69 174 LEU A C 1
ATOM 1425 O O . LEU A 1 174 ? -15.792 5.715 6.264 1.00 87.69 174 LEU A O 1
ATOM 1429 N N . ILE A 1 175 ? -13.918 5.036 5.221 1.00 90.19 175 ILE A N 1
ATOM 1430 C CA . ILE A 1 175 ? -14.563 4.641 3.968 1.00 90.19 175 ILE A CA 1
ATOM 1431 C C . ILE A 1 175 ? -14.561 3.120 3.862 1.00 90.19 175 ILE A C 1
ATOM 1433 O O . ILE A 1 175 ? -13.508 2.499 3.726 1.00 90.19 175 ILE A O 1
ATOM 1437 N N . MET A 1 176 ? -15.755 2.542 3.903 1.00 86.62 176 MET A N 1
ATOM 1438 C CA . MET A 1 176 ? -15.988 1.112 3.762 1.00 86.62 176 MET A CA 1
ATOM 1439 C C . MET A 1 176 ? -16.022 0.747 2.278 1.00 86.62 176 MET A C 1
ATOM 1441 O O . MET A 1 176 ? -16.884 1.231 1.535 1.00 86.62 176 MET A O 1
ATOM 1445 N N . VAL A 1 177 ? -15.094 -0.111 1.860 1.00 89.25 177 VAL A N 1
ATOM 1446 C CA . VAL A 1 177 ? -15.096 -0.760 0.537 1.00 89.25 177 VAL A CA 1
ATOM 1447 C C . VAL A 1 177 ? -15.108 -2.288 0.651 1.00 89.25 177 VAL A C 1
ATOM 1449 O O . VAL A 1 177 ? -15.503 -2.971 -0.291 1.00 89.25 177 VAL A O 1
ATOM 1452 N N . GLY A 1 178 ? -14.713 -2.827 1.809 1.00 82.81 178 GLY A N 1
ATOM 1453 C CA . GLY A 1 178 ? -14.908 -4.221 2.184 1.00 82.81 178 GLY A CA 1
ATOM 1454 C C . GLY A 1 178 ? -16.375 -4.534 2.486 1.00 82.81 178 GLY A C 1
ATOM 1455 O O . GLY A 1 178 ? -17.125 -3.688 2.979 1.00 82.81 178 GLY A O 1
ATOM 1456 N N . ALA A 1 179 ? -16.787 -5.765 2.185 1.00 78.38 179 ALA A N 1
ATOM 1457 C CA . ALA A 1 179 ? -18.144 -6.242 2.419 1.00 78.38 179 ALA A CA 1
ATOM 1458 C C . ALA A 1 179 ? -18.127 -7.423 3.396 1.00 78.38 179 ALA A C 1
ATOM 1460 O O . ALA A 1 179 ? -17.673 -8.512 3.055 1.00 7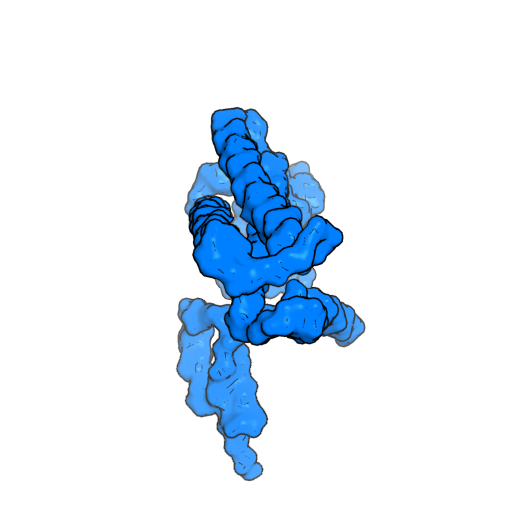8.38 179 ALA A O 1
ATOM 1461 N N . SER A 1 180 ? -18.642 -7.203 4.608 1.00 79.81 180 SER A N 1
ATOM 1462 C CA . SER A 1 180 ? -18.914 -8.259 5.588 1.00 79.81 180 SER A CA 1
ATOM 1463 C C . SER A 1 180 ? -20.329 -8.807 5.394 1.00 79.81 180 SER A C 1
ATOM 1465 O O . SER A 1 180 ? -21.261 -8.056 5.106 1.00 79.81 180 SER A O 1
ATOM 1467 N N . ALA A 1 181 ? -20.509 -10.114 5.594 1.00 79.00 181 ALA A N 1
ATOM 1468 C CA . ALA A 1 181 ? -21.825 -10.750 5.540 1.00 79.00 181 ALA A CA 1
ATOM 1469 C C . ALA A 1 181 ? -22.727 -10.359 6.725 1.00 79.00 181 ALA A C 1
ATOM 1471 O O . ALA A 1 181 ? -23.950 -10.333 6.586 1.00 79.00 181 ALA A O 1
ATOM 1472 N N . LYS A 1 182 ? -22.138 -10.052 7.890 1.00 81.50 182 LYS A N 1
ATOM 1473 C CA . LYS A 1 182 ? -22.879 -9.578 9.065 1.00 81.50 182 LYS A CA 1
ATOM 1474 C C . LYS A 1 182 ? -22.791 -8.055 9.205 1.00 81.50 182 LYS A C 1
ATOM 1476 O O . LYS A 1 182 ? -21.734 -7.487 8.907 1.00 81.50 182 LYS A O 1
ATOM 1481 N N . PRO A 1 183 ? -23.861 -7.402 9.699 1.00 83.50 183 PRO A N 1
ATOM 1482 C CA . PRO A 1 183 ? -23.829 -5.987 10.051 1.00 83.50 183 PRO A CA 1
ATOM 1483 C C . PRO A 1 183 ? -22.724 -5.679 11.066 1.00 83.50 183 PRO A C 1
ATOM 1485 O O . PRO A 1 183 ? -22.509 -6.445 12.003 1.00 83.50 183 PRO A O 1
ATOM 1488 N N . LEU A 1 184 ? -22.050 -4.544 10.888 1.00 82.94 184 LEU A N 1
ATOM 1489 C CA . LEU A 1 184 ? -21.013 -4.065 11.802 1.00 82.94 184 LEU A CA 1
ATOM 1490 C C . LEU A 1 184 ? -21.638 -3.261 12.951 1.00 82.94 184 LEU A C 1
ATOM 1492 O O . LEU A 1 184 ? -22.576 -2.488 12.744 1.00 82.94 184 LEU A O 1
ATOM 1496 N N . GLU A 1 185 ? -21.094 -3.403 14.159 1.00 83.50 185 GLU A N 1
ATOM 1497 C CA . GLU A 1 185 ? -21.528 -2.634 15.329 1.00 83.50 185 GLU A CA 1
ATOM 1498 C C . GLU A 1 185 ? -20.933 -1.224 15.311 1.00 83.50 185 GLU A C 1
ATOM 1500 O O . GLU A 1 185 ? -19.744 -1.034 15.568 1.00 83.50 185 GLU A O 1
ATOM 1505 N N . LEU A 1 186 ? -21.757 -0.218 15.007 1.00 86.38 186 LEU A N 1
ATOM 1506 C CA . LEU A 1 186 ? -21.316 1.173 14.899 1.00 86.38 186 LEU A CA 1
ATOM 1507 C C . LEU A 1 186 ? -21.160 1.840 16.281 1.00 86.38 186 LEU A C 1
ATOM 1509 O O . LEU A 1 186 ? -22.163 2.069 16.965 1.00 86.38 186 LEU A O 1
ATOM 1513 N N . PRO A 1 187 ? -19.945 2.256 16.686 1.00 81.62 187 PRO A N 1
ATOM 1514 C CA . PRO A 1 187 ? -19.751 2.967 17.942 1.00 81.62 187 PRO A CA 1
ATOM 1515 C C . PRO A 1 187 ? -20.169 4.441 17.805 1.00 81.62 187 PRO A C 1
ATOM 1517 O O . PRO A 1 187 ? -19.446 5.280 17.266 1.00 81.62 187 PRO A O 1
ATOM 1520 N N . VAL A 1 188 ? -21.343 4.778 18.342 1.00 86.69 188 VAL A N 1
ATOM 1521 C CA . VAL A 1 188 ? -21.944 6.122 18.227 1.00 86.69 188 VAL A CA 1
ATOM 1522 C C . VAL A 1 188 ? -21.143 7.196 18.979 1.00 86.69 188 VAL A C 1
ATOM 1524 O O . VAL A 1 188 ? -20.978 8.310 18.483 1.00 86.69 188 VAL A O 1
ATOM 1527 N N . PHE A 1 189 ? -20.603 6.879 20.160 1.00 83.44 189 PHE A N 1
ATOM 1528 C CA . PHE A 1 189 ? -19.892 7.857 20.994 1.00 83.44 189 PHE A CA 1
ATOM 1529 C C . PHE A 1 189 ? -18.624 8.437 20.332 1.00 83.44 189 PHE A C 1
ATOM 1531 O O . PHE A 1 189 ? -18.525 9.663 20.247 1.00 83.44 189 PHE A O 1
ATOM 1538 N N . PRO A 1 190 ? -17.679 7.626 19.809 1.00 82.00 190 PRO A N 1
ATOM 1539 C CA . PRO A 1 190 ? -16.523 8.132 19.061 1.00 82.00 190 PRO A CA 1
ATOM 1540 C C . PRO A 1 190 ? -16.894 8.955 17.823 1.00 82.00 190 PRO A C 1
ATOM 1542 O O . PRO A 1 190 ? -16.203 9.925 17.495 1.00 82.00 190 PRO A O 1
ATOM 1545 N N . LEU A 1 191 ? -17.994 8.593 17.154 1.00 86.06 191 LEU A N 1
ATOM 1546 C CA . LEU A 1 191 ? -18.500 9.302 15.981 1.00 86.06 191 LEU A CA 1
ATOM 1547 C C . LEU A 1 191 ? -18.977 10.714 16.351 1.00 86.06 191 LEU A C 1
ATOM 1549 O O . LEU A 1 191 ? -18.594 11.680 15.689 1.00 86.06 191 LEU A O 1
ATOM 1553 N N . LEU A 1 192 ? -19.727 10.847 17.451 1.00 81.62 192 LEU A N 1
ATOM 1554 C CA . LEU A 1 192 ? -20.196 12.135 17.971 1.00 81.62 192 LEU A CA 1
ATOM 1555 C C . LEU A 1 192 ? -19.056 12.990 18.535 1.00 81.62 192 LEU A C 1
ATOM 1557 O O . LEU A 1 192 ? -18.902 14.145 18.135 1.00 81.62 192 LEU A O 1
ATOM 1561 N N . MET A 1 193 ? -18.240 12.434 19.438 1.00 81.88 193 MET A N 1
ATOM 1562 C CA . MET A 1 193 ? -17.178 13.188 20.117 1.00 81.88 193 MET A CA 1
ATOM 1563 C C . MET A 1 193 ? -16.120 13.702 19.138 1.00 81.88 193 MET A C 1
ATOM 1565 O O . MET A 1 193 ? -15.651 14.829 19.274 1.00 81.88 193 MET A O 1
ATOM 1569 N N . GLY A 1 194 ? -15.765 12.897 18.133 1.00 83.31 194 GLY A N 1
ATOM 1570 C CA . GLY A 1 194 ? -14.782 13.275 17.123 1.00 83.31 194 GLY A CA 1
ATOM 1571 C C . GLY A 1 194 ? -15.372 13.884 15.854 1.00 83.31 194 GLY A C 1
ATOM 1572 O O . GLY A 1 194 ? -14.603 14.182 14.950 1.00 83.31 194 GLY A O 1
ATOM 1573 N N . ARG A 1 195 ? -16.700 14.039 15.734 1.00 88.31 195 ARG A N 1
ATOM 1574 C CA . ARG A 1 195 ? -17.373 14.484 14.492 1.00 88.31 195 ARG A CA 1
ATOM 1575 C C . ARG A 1 195 ? -16.889 13.717 13.251 1.00 88.31 195 ARG A C 1
ATOM 1577 O O . ARG A 1 195 ? -16.614 14.315 12.209 1.00 88.31 195 ARG A O 1
ATOM 1584 N N . LYS A 1 196 ? -16.709 12.405 13.403 1.00 89.12 196 LYS A N 1
ATOM 1585 C CA . LYS A 1 196 ? -16.116 11.525 12.384 1.00 89.12 196 LYS A CA 1
ATOM 1586 C C . LYS A 1 196 ? -17.176 11.117 11.368 1.00 89.12 196 LYS A C 1
ATOM 1588 O O . LYS A 1 196 ? -18.367 11.116 11.671 1.00 89.12 196 LYS A O 1
ATOM 1593 N N . ILE A 1 197 ? -16.738 10.774 10.164 1.00 90.69 197 ILE A N 1
ATOM 1594 C CA . ILE A 1 197 ? -17.622 10.372 9.068 1.00 90.69 197 ILE A CA 1
ATOM 1595 C C . ILE A 1 197 ? -17.359 8.907 8.754 1.00 90.69 197 ILE A C 1
ATOM 1597 O O . ILE A 1 197 ? -16.211 8.515 8.573 1.00 90.69 197 ILE A O 1
ATOM 1601 N N . MET A 1 198 ? -18.427 8.121 8.649 1.00 91.06 198 MET A N 1
ATOM 1602 C CA . MET A 1 198 ? -18.390 6.803 8.029 1.00 91.06 198 MET A CA 1
ATOM 1603 C C . MET A 1 198 ? -19.177 6.863 6.724 1.00 91.06 198 MET A C 1
ATOM 1605 O O . MET A 1 198 ? -20.303 7.358 6.703 1.00 91.06 198 MET A O 1
ATOM 1609 N N . GLY A 1 199 ? -18.578 6.380 5.642 1.00 89.19 199 GLY A N 1
ATOM 1610 C CA . GLY A 1 199 ? -19.210 6.297 4.330 1.00 89.19 199 GLY A CA 1
ATOM 1611 C C . GLY A 1 199 ? -18.932 4.951 3.679 1.00 89.19 199 GLY A C 1
ATOM 1612 O O . GLY A 1 199 ? -17.941 4.302 3.995 1.00 89.19 199 GLY A O 1
ATOM 1613 N N . GLY A 1 200 ? -19.808 4.538 2.770 1.00 89.25 200 GLY A N 1
ATOM 1614 C CA . GLY A 1 200 ? -19.571 3.401 1.885 1.00 89.25 200 GLY A CA 1
ATOM 1615 C C . GLY A 1 200 ? -19.260 3.889 0.477 1.00 89.25 200 GLY A C 1
ATOM 1616 O O . GLY A 1 200 ? -19.795 4.913 0.048 1.00 89.25 200 GLY A O 1
ATOM 1617 N N . SER A 1 201 ? -18.415 3.158 -0.239 1.00 87.31 201 SER A N 1
ATOM 1618 C CA . SER A 1 201 ? -18.205 3.364 -1.669 1.00 87.31 201 SER A CA 1
ATOM 1619 C C . SER A 1 201 ? -18.176 2.019 -2.378 1.00 87.31 201 SER A C 1
ATOM 1621 O O . SER A 1 201 ? -17.494 1.094 -1.939 1.00 87.31 201 SER A O 1
ATOM 1623 N N . ILE A 1 202 ? -18.928 1.911 -3.470 1.00 85.44 202 ILE A N 1
ATOM 1624 C CA . ILE A 1 202 ? -18.967 0.714 -4.301 1.00 85.44 202 ILE A CA 1
ATOM 1625 C C . ILE A 1 202 ? -18.826 1.116 -5.760 1.00 85.44 202 ILE A C 1
ATOM 1627 O O . ILE A 1 202 ? -19.712 1.756 -6.322 1.00 85.44 202 ILE A O 1
ATOM 1631 N N . ILE A 1 203 ? -17.721 0.684 -6.372 1.00 86.31 203 ILE A N 1
ATOM 1632 C CA . ILE A 1 203 ? -17.411 0.942 -7.785 1.00 86.31 203 ILE A CA 1
ATOM 1633 C C . ILE A 1 203 ? -17.343 2.470 -8.066 1.00 86.31 203 ILE A C 1
ATOM 1635 O O . ILE A 1 203 ? -17.547 3.297 -7.180 1.00 86.31 203 ILE A O 1
ATOM 1639 N N . GLY A 1 204 ? -16.941 2.862 -9.273 1.00 83.25 204 GLY A N 1
ATOM 1640 C CA . GLY A 1 204 ? -16.954 4.252 -9.738 1.00 83.25 204 GLY A CA 1
ATOM 1641 C C . GLY A 1 204 ? -17.735 4.390 -11.043 1.00 83.25 204 GLY A C 1
ATOM 1642 O O . GLY A 1 204 ? -17.968 3.410 -11.755 1.00 83.25 204 GLY A O 1
ATOM 1643 N N . 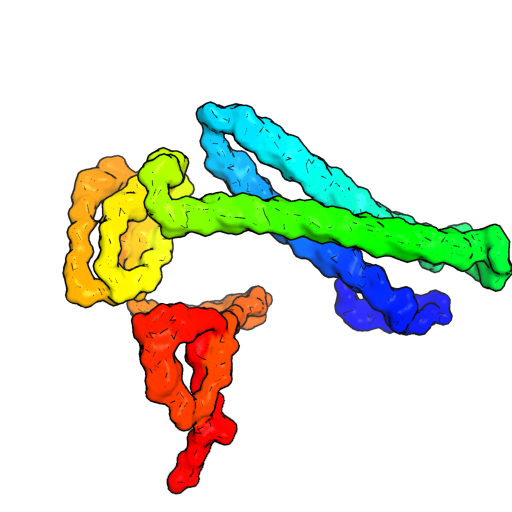GLY A 1 205 ? -18.139 5.612 -11.381 1.00 87.50 205 GLY A N 1
ATOM 1644 C CA . GLY A 1 205 ? -18.763 5.900 -12.672 1.00 87.50 205 GLY A CA 1
ATOM 1645 C C . GLY A 1 205 ? -17.799 5.686 -13.849 1.00 87.50 205 GLY A C 1
ATOM 1646 O O . GLY A 1 205 ? -16.581 5.630 -13.681 1.00 87.50 205 GLY A O 1
ATOM 1647 N N . MET A 1 206 ? -18.327 5.631 -15.078 1.00 90.06 206 MET A N 1
ATOM 1648 C CA . MET A 1 206 ? -17.499 5.481 -16.290 1.00 90.06 206 MET A CA 1
ATOM 1649 C C . MET A 1 206 ? -16.448 6.589 -16.427 1.00 90.06 206 MET A C 1
ATOM 1651 O O . MET A 1 206 ? -15.297 6.321 -16.758 1.00 90.06 206 MET A O 1
ATOM 1655 N N . LYS A 1 207 ? -16.840 7.835 -16.137 1.00 87.44 207 LYS A N 1
ATOM 1656 C CA . LYS A 1 207 ? -15.938 8.989 -16.190 1.00 87.44 207 LYS A CA 1
ATOM 1657 C C . LYS A 1 207 ? -14.810 8.873 -15.159 1.00 87.44 207 LYS A C 1
ATOM 1659 O O . LYS A 1 207 ? -13.649 9.021 -15.514 1.00 87.44 207 LYS A O 1
ATOM 1664 N N . GLU A 1 208 ? -15.152 8.548 -13.914 1.00 81.69 208 GLU A N 1
ATOM 1665 C CA . GLU A 1 208 ? -14.181 8.357 -12.827 1.00 81.69 208 GLU A CA 1
ATOM 1666 C C . GLU A 1 208 ? -13.233 7.189 -13.116 1.00 81.69 208 GLU A C 1
ATOM 1668 O O . GLU A 1 208 ? -12.039 7.271 -12.847 1.00 81.69 208 GLU A O 1
ATOM 1673 N N . THR A 1 209 ? -13.747 6.112 -13.715 1.00 86.44 209 THR A N 1
ATOM 1674 C CA . THR A 1 209 ? -12.934 4.962 -14.126 1.00 86.44 209 THR A CA 1
ATOM 1675 C C . THR A 1 209 ? -11.909 5.367 -15.180 1.00 86.44 209 THR A C 1
ATOM 1677 O O . THR A 1 209 ? -10.749 4.978 -15.074 1.00 86.44 209 THR A O 1
ATOM 1680 N N . GLN A 1 210 ? -12.303 6.176 -16.168 1.00 89.94 210 GLN A N 1
ATOM 1681 C CA . GLN A 1 210 ? -11.365 6.682 -17.170 1.00 89.94 210 GLN A CA 1
ATOM 1682 C C . GLN A 1 210 ? -10.288 7.571 -16.533 1.00 89.94 210 GLN A C 1
ATOM 1684 O O . GLN A 1 210 ? -9.105 7.360 -16.780 1.00 89.94 210 GLN A O 1
ATOM 1689 N N . GLU A 1 211 ? -10.679 8.498 -15.655 1.00 92.31 211 GLU A N 1
ATOM 1690 C CA . GLU A 1 211 ? -9.738 9.355 -14.920 1.00 92.31 211 GLU A CA 1
ATOM 1691 C C . GLU A 1 211 ? -8.761 8.529 -14.062 1.00 92.31 211 GLU A C 1
ATOM 1693 O O . GLU A 1 211 ? -7.565 8.825 -14.019 1.00 92.31 211 GLU A O 1
ATOM 1698 N N . MET A 1 212 ? -9.244 7.458 -13.424 1.00 92.00 212 MET A N 1
ATOM 1699 C CA . MET A 1 212 ? -8.423 6.524 -12.650 1.00 92.00 212 MET A CA 1
ATOM 1700 C C . MET A 1 212 ? -7.418 5.779 -13.534 1.00 92.00 212 MET A C 1
ATOM 1702 O O . MET A 1 212 ? -6.244 5.698 -13.172 1.00 92.00 212 MET A O 1
ATOM 1706 N N . LEU A 1 213 ? -7.842 5.276 -14.698 1.00 93.81 213 LEU A N 1
ATOM 1707 C CA . LEU A 1 213 ? -6.953 4.594 -15.645 1.00 93.81 213 LEU A CA 1
ATOM 1708 C C . LEU A 1 213 ? -5.878 5.540 -16.190 1.00 93.81 213 LEU A C 1
ATOM 1710 O O . LEU A 1 213 ? -4.703 5.170 -16.235 1.00 93.81 213 LEU A O 1
ATOM 1714 N N . ASP A 1 214 ? -6.258 6.769 -16.541 1.00 94.62 214 ASP A N 1
ATOM 1715 C CA . ASP A 1 214 ? -5.330 7.791 -17.027 1.00 94.62 214 ASP A CA 1
ATOM 1716 C C . ASP A 1 214 ? -4.300 8.156 -15.945 1.00 94.62 214 ASP A C 1
ATOM 1718 O O . ASP A 1 214 ? -3.100 8.268 -16.218 1.00 94.62 214 ASP A O 1
ATOM 1722 N N . PHE A 1 215 ? -4.746 8.289 -14.691 1.00 89.44 215 PHE A N 1
ATOM 1723 C CA . PHE A 1 215 ? -3.872 8.521 -13.544 1.00 89.44 215 PHE A CA 1
ATOM 1724 C C . PHE A 1 215 ? -2.919 7.341 -13.307 1.00 89.44 215 PHE A C 1
ATOM 1726 O O . PHE A 1 215 ? -1.712 7.545 -13.157 1.00 89.44 215 PHE A O 1
ATOM 1733 N N . ALA A 1 216 ? -3.432 6.109 -13.320 1.00 90.75 216 ALA A N 1
ATOM 1734 C CA . ALA A 1 216 ? -2.629 4.906 -13.130 1.00 90.75 216 ALA A CA 1
ATOM 1735 C C . ALA A 1 216 ? -1.551 4.772 -14.216 1.00 90.75 216 ALA A C 1
ATOM 1737 O O . ALA A 1 216 ? -0.382 4.543 -13.899 1.00 90.75 216 ALA A O 1
ATOM 1738 N N . ALA A 1 217 ? -1.912 5.011 -15.481 1.00 94.19 217 ALA A N 1
ATOM 1739 C CA . ALA A 1 217 ? -0.979 5.001 -16.604 1.00 94.19 217 ALA A CA 1
ATOM 1740 C C . ALA A 1 217 ? 0.105 6.082 -16.462 1.00 94.19 217 ALA A C 1
ATOM 1742 O O . ALA A 1 217 ? 1.290 5.801 -16.646 1.00 94.19 217 ALA A O 1
ATOM 1743 N N . LYS A 1 218 ? -0.281 7.305 -16.077 1.00 94.56 218 LYS A N 1
ATOM 1744 C CA . LYS A 1 218 ? 0.643 8.432 -15.871 1.00 94.56 218 LYS A CA 1
ATOM 1745 C C . LYS A 1 218 ? 1.661 8.175 -14.758 1.00 94.56 218 LYS A C 1
ATOM 1747 O O . LYS A 1 218 ? 2.789 8.654 -14.847 1.00 94.56 218 LYS A O 1
ATOM 1752 N N . HIS A 1 219 ? 1.256 7.460 -13.713 1.00 92.62 219 HIS A N 1
ATOM 1753 C CA . HIS A 1 219 ? 2.067 7.229 -12.518 1.00 92.62 219 HIS A CA 1
ATOM 1754 C C . HIS A 1 219 ? 2.665 5.819 -12.437 1.00 92.62 219 HIS A C 1
ATOM 1756 O O . HIS A 1 219 ? 3.254 5.479 -11.415 1.00 92.62 219 HIS A O 1
ATOM 1762 N N . ASN A 1 220 ? 2.555 5.020 -13.507 1.00 93.56 220 ASN A N 1
ATOM 1763 C CA . ASN A 1 220 ? 3.044 3.640 -13.563 1.00 93.56 220 ASN A CA 1
ATOM 1764 C C . ASN A 1 220 ? 2.512 2.767 -12.411 1.00 93.56 220 ASN A C 1
ATOM 1766 O O . ASN A 1 220 ? 3.239 1.949 -11.852 1.00 93.56 220 ASN A O 1
ATOM 1770 N N . ILE A 1 221 ? 1.238 2.946 -12.057 1.00 89.88 221 ILE A N 1
ATOM 1771 C CA . ILE A 1 221 ? 0.573 2.151 -11.025 1.00 89.88 221 ILE A CA 1
ATOM 1772 C C . ILE A 1 221 ? -0.013 0.910 -11.692 1.00 89.88 221 ILE A C 1
ATOM 1774 O O . ILE A 1 221 ? -0.941 1.003 -12.495 1.00 89.88 221 ILE A O 1
ATOM 1778 N N . THR A 1 222 ? 0.524 -0.256 -11.350 1.00 91.56 222 THR A N 1
ATOM 1779 C CA . THR A 1 222 ? 0.053 -1.551 -11.852 1.00 91.56 222 THR A CA 1
ATOM 1780 C C . THR A 1 222 ? -0.160 -2.518 -10.695 1.00 91.56 222 THR A C 1
ATOM 1782 O O . THR A 1 222 ? 0.642 -2.510 -9.761 1.00 91.56 222 THR A O 1
ATOM 1785 N N . PRO A 1 223 ? -1.206 -3.360 -10.736 1.00 89.06 223 PRO A N 1
ATOM 1786 C CA . PRO A 1 223 ? -1.395 -4.387 -9.723 1.00 89.06 223 PRO A CA 1
ATOM 1787 C C . PRO A 1 223 ? -0.313 -5.468 -9.836 1.00 89.06 223 PRO A C 1
ATOM 1789 O O . PRO A 1 223 ? 0.120 -5.809 -10.938 1.00 89.06 223 PRO A O 1
ATOM 1792 N N . GLU A 1 224 ? 0.078 -6.054 -8.705 1.00 91.50 224 GLU A N 1
ATOM 1793 C CA . GLU A 1 224 ? 0.835 -7.309 -8.695 1.00 91.50 224 GLU A CA 1
ATOM 1794 C C . GLU A 1 224 ? -0.123 -8.466 -8.984 1.00 91.50 224 GLU A C 1
ATOM 1796 O O . GLU A 1 224 ? -1.114 -8.664 -8.269 1.00 91.50 224 GLU A O 1
ATOM 1801 N N . VAL A 1 225 ? 0.153 -9.199 -10.063 1.00 94.50 225 VAL A N 1
ATOM 1802 C CA . VAL A 1 225 ? -0.765 -10.198 -10.608 1.00 94.50 225 VAL A CA 1
ATOM 1803 C C . VAL A 1 225 ? -0.111 -11.560 -10.791 1.00 94.50 225 VAL A C 1
ATOM 1805 O O . VAL A 1 225 ? 1.015 -11.671 -11.273 1.00 94.50 225 VAL A O 1
ATOM 1808 N N . GLU A 1 226 ? -0.877 -12.603 -10.492 1.00 94.38 226 GLU A N 1
ATOM 1809 C CA . GLU A 1 226 ? -0.597 -13.983 -10.877 1.00 94.38 226 GLU A CA 1
ATOM 1810 C C . GLU A 1 226 ? -1.438 -14.319 -12.113 1.00 94.38 226 GLU A C 1
ATOM 1812 O O . GLU A 1 226 ? -2.664 -14.454 -12.038 1.00 94.38 226 GLU A O 1
ATOM 1817 N N . VAL A 1 227 ? -0.787 -14.420 -13.274 1.00 94.69 227 VAL A N 1
ATOM 1818 C CA . VAL A 1 227 ? -1.468 -14.779 -14.524 1.00 94.69 227 VAL A CA 1
ATOM 1819 C C . VAL A 1 227 ? -1.692 -16.290 -14.565 1.00 94.69 227 VAL A C 1
ATOM 1821 O O . VAL A 1 227 ? -0.740 -17.063 -14.484 1.00 94.69 227 VAL A O 1
ATOM 1824 N N . ILE A 1 228 ? -2.947 -16.708 -14.709 1.00 94.12 228 ILE A N 1
ATOM 1825 C CA . ILE A 1 228 ? -3.37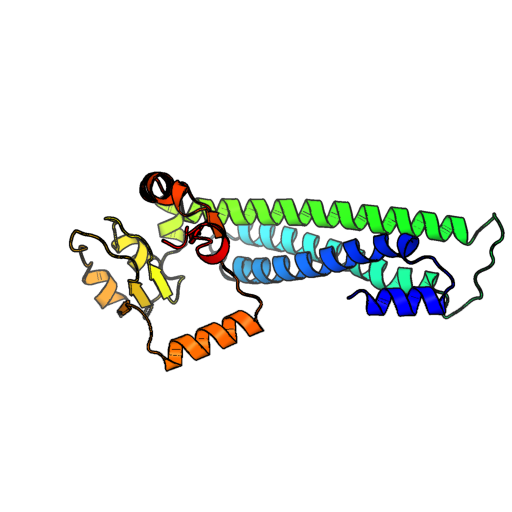9 -18.110 -14.660 1.00 94.12 228 ILE A CA 1
ATOM 1826 C C . ILE A 1 228 ? -4.113 -18.521 -15.941 1.00 94.12 228 ILE A C 1
ATOM 1828 O O . ILE A 1 228 ? -4.682 -17.689 -16.654 1.00 94.12 228 ILE A O 1
ATOM 1832 N N . SER A 1 229 ? -4.108 -19.822 -16.235 1.00 94.44 229 SER A N 1
ATOM 1833 C CA . SER A 1 229 ? -4.872 -20.397 -17.343 1.00 94.44 229 SER A CA 1
ATOM 1834 C C . SER A 1 229 ? -6.335 -20.633 -16.970 1.00 94.44 229 SER A C 1
ATOM 1836 O O . SER A 1 229 ? -6.681 -20.766 -15.794 1.00 94.44 229 SER A O 1
ATOM 1838 N N . MET A 1 230 ? -7.195 -20.744 -17.985 1.00 92.56 230 MET A N 1
ATOM 1839 C CA . MET A 1 230 ? -8.616 -21.052 -17.805 1.00 92.56 230 MET A CA 1
ATOM 1840 C C . MET A 1 230 ? -8.841 -22.382 -17.067 1.00 92.56 230 MET A C 1
ATOM 1842 O O . MET A 1 230 ? -9.708 -22.470 -16.200 1.00 92.56 230 MET A O 1
ATOM 1846 N N . ASP A 1 231 ? -8.010 -23.391 -17.339 1.00 93.25 231 ASP A N 1
ATOM 1847 C CA . ASP A 1 231 ? -8.095 -24.708 -16.693 1.00 93.25 231 ASP A CA 1
ATOM 1848 C C . ASP A 1 231 ? -7.754 -24.657 -15.188 1.00 93.25 231 ASP A C 1
ATOM 1850 O O . ASP A 1 231 ? -8.153 -25.537 -14.425 1.00 93.25 231 ASP A O 1
ATOM 1854 N N . TYR A 1 232 ? -7.044 -23.616 -14.739 1.00 93.12 232 TYR A N 1
ATOM 1855 C CA . TYR A 1 232 ? -6.612 -23.441 -13.348 1.00 93.12 232 TYR A CA 1
ATOM 1856 C C . TYR A 1 232 ? -7.629 -22.673 -12.484 1.00 93.12 232 TYR A C 1
ATOM 1858 O O . TYR A 1 232 ? -7.425 -22.502 -11.281 1.00 93.12 232 TYR A O 1
ATOM 1866 N N . VAL A 1 233 ? -8.745 -22.207 -13.059 1.00 93.94 233 VAL A N 1
ATOM 1867 C CA . VAL A 1 233 ? -9.657 -21.277 -12.372 1.00 93.94 233 VAL A CA 1
ATOM 1868 C C . VAL A 1 233 ? -10.246 -21.854 -11.079 1.00 93.94 233 VAL A C 1
ATOM 1870 O O . VAL A 1 233 ? -10.351 -21.141 -10.086 1.00 93.94 233 VAL A O 1
ATOM 1873 N N . ASN A 1 234 ? -10.563 -23.154 -11.046 1.00 94.12 234 ASN A N 1
ATOM 1874 C CA . ASN A 1 234 ? -11.129 -23.796 -9.855 1.00 94.12 234 ASN A CA 1
ATOM 1875 C C . ASN A 1 234 ? -10.125 -23.811 -8.693 1.00 94.12 234 ASN A C 1
ATOM 1877 O O . ASN A 1 234 ? -10.469 -23.453 -7.570 1.00 94.12 234 ASN A O 1
ATOM 1881 N N . THR A 1 235 ? -8.861 -24.136 -8.975 1.00 94.12 235 THR A N 1
ATOM 1882 C CA . THR A 1 235 ? -7.782 -24.086 -7.979 1.00 94.12 235 THR A CA 1
ATOM 1883 C C . THR A 1 235 ? -7.513 -22.653 -7.523 1.00 94.12 235 THR A C 1
ATOM 1885 O O . THR A 1 235 ? -7.304 -22.413 -6.335 1.00 94.12 235 THR A O 1
ATOM 1888 N N . ALA A 1 236 ? -7.568 -21.681 -8.437 1.00 93.38 236 ALA A N 1
ATOM 1889 C CA . ALA A 1 236 ? -7.429 -20.272 -8.084 1.00 93.38 236 ALA A CA 1
ATOM 1890 C C . ALA A 1 236 ? -8.540 -19.795 -7.132 1.00 93.38 236 ALA A C 1
ATOM 1892 O O . ALA A 1 236 ? -8.254 -19.046 -6.202 1.00 93.38 236 ALA A O 1
ATOM 1893 N N . MET A 1 237 ? -9.782 -20.265 -7.300 1.00 91.81 237 MET A N 1
ATOM 1894 C CA . MET A 1 237 ? -10.886 -19.956 -6.381 1.00 91.81 237 MET A CA 1
ATOM 1895 C C . MET A 1 237 ? -10.653 -20.528 -4.974 1.00 91.81 237 MET A C 1
ATOM 1897 O O . MET A 1 237 ? -10.903 -19.841 -3.981 1.00 91.81 237 MET A O 1
ATOM 1901 N N . GLU A 1 238 ? -10.125 -21.751 -4.865 1.00 93.62 238 GLU A N 1
ATOM 1902 C CA . GLU A 1 238 ? -9.753 -22.341 -3.571 1.00 93.62 238 GLU A CA 1
ATOM 1903 C C . GLU A 1 238 ? -8.628 -21.556 -2.885 1.00 93.62 238 GLU A C 1
ATOM 1905 O O . GLU A 1 238 ? -8.718 -21.267 -1.689 1.00 93.62 238 GLU A O 1
ATOM 1910 N N . ARG A 1 239 ? -7.593 -21.165 -3.636 1.00 94.50 239 ARG A N 1
ATOM 1911 C CA . ARG A 1 239 ? -6.491 -20.330 -3.132 1.00 94.50 239 ARG A CA 1
ATOM 1912 C C . ARG A 1 239 ? -6.976 -18.952 -2.691 1.00 94.50 239 ARG A C 1
ATOM 1914 O O . ARG A 1 239 ? -6.636 -18.505 -1.599 1.00 94.50 239 ARG A O 1
ATOM 1921 N N . LEU A 1 240 ? -7.847 -18.322 -3.479 1.00 88.62 240 LEU A N 1
ATOM 1922 C CA . LEU A 1 240 ? -8.439 -17.023 -3.158 1.00 88.62 240 LEU A CA 1
ATOM 1923 C C . LEU A 1 240 ? -9.207 -17.058 -1.829 1.00 88.62 240 LEU A C 1
ATOM 1925 O O . LEU A 1 240 ? -9.078 -16.134 -1.033 1.00 88.62 240 LEU A O 1
ATOM 1929 N N . SER A 1 241 ? -9.947 -18.138 -1.552 1.00 84.69 241 SER A N 1
ATOM 1930 C CA . SER A 1 241 ? -10.666 -18.298 -0.276 1.00 84.69 241 SER A CA 1
ATOM 1931 C C . SER A 1 241 ? -9.746 -18.374 0.951 1.00 84.69 241 SER A C 1
ATOM 1933 O O . SER A 1 241 ? -10.170 -18.062 2.061 1.00 84.69 241 SER A O 1
ATOM 1935 N N . LYS A 1 242 ? -8.483 -18.766 0.747 1.00 88.88 242 LYS A N 1
ATOM 1936 C CA . LYS A 1 242 ? -7.437 -18.844 1.776 1.00 88.88 242 LYS A CA 1
ATOM 1937 C C . LYS A 1 242 ? -6.522 -17.616 1.777 1.00 88.88 242 LYS A C 1
ATOM 1939 O O . LYS A 1 242 ? -5.519 -17.626 2.483 1.00 88.88 242 LYS A O 1
ATOM 1944 N N . SER A 1 243 ? -6.839 -16.597 0.973 1.00 83.06 243 SER A N 1
ATOM 1945 C CA . SER A 1 243 ? -5.970 -15.442 0.713 1.00 83.06 243 SER A CA 1
ATOM 1946 C C . SER A 1 243 ? -4.565 -15.828 0.219 1.00 83.06 243 SER A C 1
ATOM 1948 O O . SER A 1 243 ? -3.612 -15.078 0.403 1.00 83.06 243 SER A O 1
ATOM 1950 N N . ASP A 1 244 ? -4.428 -16.993 -0.420 1.00 88.88 244 ASP A N 1
ATOM 1951 C CA . ASP A 1 244 ? -3.164 -17.521 -0.945 1.00 88.88 244 ASP A CA 1
ATOM 1952 C C . ASP A 1 244 ? -2.896 -16.985 -2.363 1.00 88.88 244 ASP A C 1
ATOM 1954 O O . ASP A 1 244 ? -2.953 -17.707 -3.362 1.00 88.88 244 ASP A O 1
ATOM 1958 N N . VAL A 1 245 ? -2.687 -15.674 -2.463 1.00 88.06 245 VAL A N 1
ATOM 1959 C CA . VAL A 1 245 ? -2.395 -14.965 -3.717 1.00 88.06 245 VAL A CA 1
ATOM 1960 C C . VAL A 1 245 ? -1.661 -13.659 -3.422 1.00 88.06 245 VAL A C 1
ATOM 1962 O O . VAL A 1 245 ? -1.988 -12.969 -2.455 1.00 88.06 245 VAL A O 1
ATOM 1965 N N . LYS A 1 246 ? -0.706 -13.272 -4.273 1.00 85.44 246 LYS A N 1
ATOM 1966 C CA . LYS A 1 246 ? -0.013 -11.977 -4.167 1.00 85.44 246 LYS A CA 1
ATOM 1967 C C . LYS A 1 246 ? -0.121 -11.165 -5.466 1.00 85.44 246 LYS A C 1
ATOM 1969 O O . LYS A 1 246 ? 0.627 -11.387 -6.407 1.00 85.44 246 LYS A O 1
ATOM 1974 N N . TYR A 1 247 ? -1.030 -10.199 -5.597 1.00 87.94 247 TYR A N 1
ATOM 1975 C CA . TYR A 1 247 ? -2.222 -9.934 -4.771 1.00 87.94 247 TYR A CA 1
ATOM 1976 C C . TYR A 1 247 ? -3.527 -10.216 -5.536 1.00 87.94 247 TYR A C 1
ATOM 1978 O O . TYR A 1 247 ? -4.612 -10.148 -4.957 1.00 87.94 247 TYR A O 1
ATOM 1986 N N . ARG A 1 248 ? -3.463 -10.510 -6.844 1.00 91.50 248 ARG A N 1
ATOM 1987 C CA . ARG A 1 248 ? -4.655 -10.731 -7.677 1.00 91.50 248 ARG A CA 1
ATOM 1988 C C . ARG A 1 248 ? -4.414 -11.756 -8.781 1.00 91.50 248 ARG A C 1
ATOM 1990 O O . ARG A 1 248 ? -3.401 -11.701 -9.467 1.00 91.50 248 ARG A O 1
ATOM 1997 N N . PHE A 1 249 ? -5.380 -12.640 -9.014 1.00 95.50 249 PHE A N 1
ATOM 1998 C CA . PHE A 1 249 ? -5.367 -13.518 -10.185 1.00 95.50 249 PHE A CA 1
ATOM 1999 C C . PHE A 1 249 ? -5.843 -12.782 -11.440 1.00 95.50 249 PHE A C 1
ATOM 2001 O O . PHE A 1 249 ? -6.818 -12.026 -11.395 1.00 95.50 249 PHE A O 1
ATOM 2008 N N . VAL A 1 250 ? -5.189 -13.042 -12.572 1.00 96.19 250 VAL A N 1
ATOM 2009 C CA . VAL A 1 250 ? -5.618 -12.582 -13.900 1.00 96.19 250 VAL A CA 1
ATOM 2010 C C . VAL A 1 250 ? -5.684 -13.779 -14.839 1.00 96.19 250 VAL A C 1
ATOM 2012 O O . VAL A 1 250 ? -4.699 -14.485 -15.022 1.00 96.19 250 VAL A O 1
ATOM 2015 N N . LEU A 1 251 ? -6.843 -14.011 -15.451 1.00 94.94 251 LEU A N 1
ATOM 2016 C CA . LEU A 1 251 ? -7.016 -15.087 -16.426 1.00 94.94 251 LEU A CA 1
ATOM 2017 C C . LEU A 1 251 ? -6.483 -14.660 -17.797 1.00 94.94 251 LEU A C 1
ATOM 2019 O O . LEU A 1 251 ? -6.956 -13.674 -18.367 1.00 94.94 251 LEU A O 1
ATOM 2023 N N . ASP A 1 252 ? -5.553 -15.431 -18.363 1.00 94.25 252 ASP A N 1
ATOM 2024 C CA . ASP A 1 252 ? -5.127 -15.259 -19.758 1.00 94.25 252 ASP A CA 1
ATOM 2025 C C . ASP A 1 252 ? -6.130 -15.933 -20.703 1.00 94.25 252 ASP A C 1
ATOM 2027 O O . ASP A 1 252 ? -5.902 -17.018 -21.247 1.00 94.25 252 ASP A O 1
ATOM 2031 N N . VAL A 1 253 ? -7.282 -15.288 -20.877 1.00 93.00 253 VAL A N 1
ATOM 2032 C CA . VAL A 1 253 ? -8.366 -15.793 -21.731 1.00 93.00 253 VAL A CA 1
ATOM 2033 C C . VAL A 1 253 ? -7.894 -15.955 -23.176 1.00 93.00 253 VAL A C 1
ATOM 2035 O O . VAL A 1 253 ? -8.183 -16.971 -23.801 1.00 93.00 253 VAL A O 1
ATOM 2038 N N . GLY A 1 254 ? -7.122 -14.994 -23.693 1.00 91.06 254 GLY A N 1
ATOM 2039 C CA . GLY A 1 254 ? -6.695 -14.980 -25.093 1.00 91.06 254 GLY A CA 1
ATOM 2040 C C . GLY A 1 254 ? -5.825 -16.175 -25.480 1.00 91.06 254 GLY A C 1
ATOM 2041 O O . GLY A 1 254 ? -5.939 -16.664 -26.602 1.00 91.06 254 GLY A O 1
ATOM 2042 N N . LYS A 1 255 ? -4.974 -16.664 -24.567 1.00 89.50 255 LYS A N 1
ATOM 2043 C CA . LYS A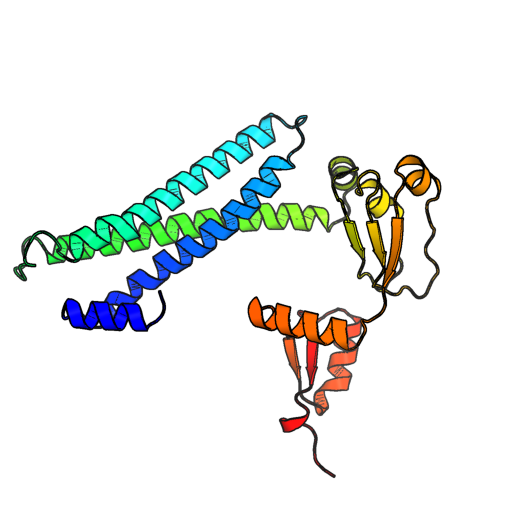 1 255 ? -4.111 -17.825 -24.842 1.00 89.50 255 LYS A CA 1
ATOM 2044 C C . LYS A 1 255 ? -4.690 -19.161 -24.397 1.00 89.50 255 LYS A C 1
ATOM 2046 O O . LYS A 1 255 ? -4.275 -20.188 -24.925 1.00 89.50 255 LYS A O 1
ATOM 2051 N N . THR A 1 256 ? -5.566 -19.170 -23.393 1.00 88.94 256 THR A N 1
ATOM 2052 C CA . THR A 1 256 ? -5.902 -20.413 -22.675 1.00 88.94 256 THR A CA 1
ATOM 2053 C C . THR A 1 256 ? -7.357 -20.838 -22.795 1.00 88.94 256 THR A C 1
ATOM 2055 O O . THR A 1 256 ? -7.667 -21.994 -22.511 1.00 88.94 256 THR A O 1
ATOM 2058 N N . LEU A 1 257 ? -8.249 -19.962 -23.263 1.00 89.06 257 LEU A N 1
ATOM 2059 C CA . LEU A 1 257 ? -9.622 -20.348 -23.562 1.00 89.06 257 LEU A CA 1
ATOM 2060 C C . LEU A 1 257 ? -9.677 -21.034 -24.931 1.00 89.06 257 LEU A C 1
ATOM 2062 O O . LEU A 1 257 ? -9.358 -20.434 -25.957 1.00 89.06 257 LEU A O 1
ATOM 2066 N N . LYS A 1 258 ? -10.111 -22.296 -24.958 1.00 85.69 258 LYS A N 1
ATOM 2067 C CA . LYS A 1 258 ? -10.365 -23.007 -26.216 1.00 85.69 258 LYS A CA 1
ATOM 2068 C C . LYS A 1 258 ? -11.607 -22.416 -26.880 1.00 85.69 258 LYS A C 1
ATOM 2070 O O . LYS A 1 258 ? -12.673 -22.380 -26.268 1.00 85.69 258 LYS A O 1
ATOM 2075 N N . ALA A 1 259 ? -11.463 -21.960 -28.121 1.00 79.00 259 ALA A N 1
ATOM 2076 C CA . ALA A 1 259 ? -12.605 -21.632 -28.959 1.00 79.00 259 ALA A CA 1
ATOM 2077 C C . ALA A 1 259 ? -13.315 -22.943 -29.321 1.00 79.00 259 ALA A C 1
ATOM 2079 O O . ALA A 1 259 ? -12.717 -23.803 -29.969 1.00 79.00 259 ALA A O 1
ATOM 2080 N N . ASN A 1 260 ? -14.543 -23.103 -28.832 1.00 55.34 260 ASN A N 1
ATOM 2081 C CA . ASN A 1 260 ? -15.458 -24.141 -29.300 1.00 55.34 260 ASN A CA 1
ATOM 2082 C C . ASN A 1 260 ? -16.096 -23.717 -30.621 1.00 55.34 260 ASN A C 1
ATOM 2084 O O . ASN A 1 260 ? -16.410 -22.511 -30.749 1.00 55.34 260 ASN A O 1
#